Protein AF-A0A3C0NA47-F1 (afdb_monomer_lite)

Sequence (280 aa):
DQFEEVFTQAKQEAVPFQQALLSLVETPNCYVILTVRADFYPDLMESPLWQKIQSHRLEVLPLKGVGLREAIVRPAEAVDVFIESTLVERLLTDAGGEPGVLPLVQEAMKLLWEKIERRFLPFRAYEALVLNSTGYKNLDRWRSPRKGLQAAIANHADVAMSVLGEKQQQVARRIFLRLIHFGEGRADTRRQVSVEALRSSGEDSSLFNEILRHLVERRLLTLSGSERESSPNSVNRDEALHYLAEHSPLTLSGCKKESISQTSPSINVDIAHEALISGW

Radius of gyration: 22.37 Å; chains: 1; bounding box: 56×70×51 Å

Foldseek 3Di:
DCLVCLVPPPVPCNVVVLVVVVVQVPDPPGDDDDDDDPVCVVVCCVDPCNVVCVVPDDDDDDQADPRVLCVLAVVLVVVQAEEDPVQSVLLRVLQVPDPPCVLLSVVLSVQQVVVGDPSYRYNVSQVCLQVLPPPCPPDDPPDDPDDRSLSSVVSLVVVLLVVDDPVLNVLLVLLVVVQWDDDPPDQIDGHKDFPVRSDDPPDDPVSNVVSVVSCVVSLQKDKDWPPPDDDDDDDDPVVVVVVVVPPDDDDDDDDDDDDDPPPDTGIIMIGSTCSVVVRD

Secondary structure (DSSP, 8-state):
--TTHHHHT-TTTHHHHHHHHHHHHTSTT--------GGGHHHHHHSTTHHHHTTS----PPP-HHHHHHHHHHHHHTTTPEEPHHHHHHHHHHHTT-TTHHHHHHHHHHHHHTT-BTTEE-HHHHHHHHHGGGG-TTS-TTS----THHHHHHHHHHHHHHTS-HHHHHHHHHHHHHTEE--SSS--EE--EEHHHHPPTT--HHHHHHHHHHHHHTTSEEEEE---S---S---TTHHHHHHHH-------------------PEEEEES-THHHHH-

pLDDT: mean 75.42, std 20.6, range [22.17, 97.5]

Structure (mmCIF, N/CA/C/O backbone):
data_AF-A0A3C0NA47-F1
#
_entry.id   AF-A0A3C0NA47-F1
#
loop_
_atom_site.group_PDB
_atom_site.id
_atom_site.type_symbol
_atom_site.label_atom_id
_atom_site.label_alt_id
_atom_site.label_comp_id
_atom_site.label_asym_id
_atom_site.label_entity_id
_atom_site.label_seq_id
_atom_site.pdbx_PDB_ins_code
_atom_site.Cartn_x
_atom_site.Cartn_y
_atom_site.Cartn_z
_atom_site.occupancy
_atom_site.B_iso_or_equiv
_atom_site.auth_seq_id
_atom_site.auth_comp_id
_atom_site.auth_asym_id
_atom_site.auth_atom_id
_atom_site.pdbx_PDB_model_num
ATOM 1 N N . ASP A 1 1 ? -6.883 8.103 6.318 1.00 50.28 1 ASP A N 1
ATOM 2 C CA . ASP A 1 1 ? -6.397 6.844 6.915 1.00 50.28 1 ASP A CA 1
ATOM 3 C C . ASP A 1 1 ? -5.116 7.100 7.708 1.00 50.28 1 ASP A C 1
ATOM 5 O O . ASP A 1 1 ? -4.063 6.578 7.364 1.00 50.28 1 ASP A O 1
ATOM 9 N N . GLN A 1 2 ? -5.190 8.010 8.687 1.00 69.88 2 GLN A N 1
ATOM 10 C CA . GLN A 1 2 ? -4.036 8.468 9.473 1.00 69.88 2 GLN A CA 1
ATOM 11 C C . GLN A 1 2 ? -4.492 8.995 10.846 1.00 69.88 2 GLN A C 1
ATOM 13 O O . GLN A 1 2 ? -4.229 10.138 11.215 1.00 69.88 2 GLN A O 1
ATOM 18 N N . PHE A 1 3 ? -5.232 8.187 11.612 1.00 84.00 3 PHE A N 1
ATOM 19 C CA . PHE A 1 3 ? -5.588 8.575 12.986 1.00 84.00 3 PHE A CA 1
ATOM 20 C C . PHE A 1 3 ? -4.331 8.760 13.862 1.00 84.00 3 PHE A C 1
ATOM 22 O O . PHE A 1 3 ? -4.327 9.542 14.806 1.00 84.00 3 PHE A O 1
ATOM 29 N N . GLU A 1 4 ? -3.229 8.103 13.507 1.00 83.00 4 GLU A N 1
ATOM 30 C CA . GLU A 1 4 ? -1.927 8.172 14.167 1.00 83.00 4 GLU A CA 1
ATOM 31 C C . GLU A 1 4 ? -1.328 9.588 14.208 1.00 83.00 4 GLU A C 1
ATOM 33 O O . GLU A 1 4 ? -0.502 9.896 15.073 1.00 83.00 4 GLU A O 1
ATOM 38 N N . GLU A 1 5 ? -1.748 10.485 13.312 1.00 82.12 5 GLU A N 1
ATOM 39 C CA . GLU A 1 5 ? -1.300 11.882 13.326 1.00 82.12 5 GLU A CA 1
ATOM 40 C C . GLU A 1 5 ? -1.727 12.632 14.587 1.00 82.12 5 GLU A C 1
ATOM 42 O O . GLU A 1 5 ? -1.019 13.544 15.024 1.00 82.12 5 GLU A O 1
ATOM 47 N N . VAL A 1 6 ? -2.809 12.183 15.231 1.00 84.81 6 VAL A N 1
ATOM 48 C CA . VAL A 1 6 ? -3.255 12.668 16.543 1.00 84.81 6 VAL A CA 1
ATOM 49 C C . VAL A 1 6 ? -2.159 12.495 17.601 1.00 84.81 6 VAL A C 1
ATOM 51 O O . VAL A 1 6 ? -2.041 13.324 18.502 1.00 84.81 6 VAL A O 1
ATOM 54 N N . PHE A 1 7 ? -1.325 11.461 17.476 1.00 82.00 7 PHE A N 1
ATOM 55 C CA . PHE A 1 7 ? -0.252 11.160 18.427 1.00 82.00 7 PHE A CA 1
ATOM 56 C C . PHE A 1 7 ? 1.105 11.756 18.025 1.00 82.00 7 PHE A C 1
ATOM 58 O O . PHE A 1 7 ? 1.971 11.940 18.879 1.00 82.00 7 PHE A O 1
ATOM 65 N N . THR A 1 8 ? 1.305 12.090 16.746 1.00 77.50 8 THR A N 1
ATOM 66 C CA . THR A 1 8 ? 2.615 12.519 16.220 1.00 77.50 8 THR A CA 1
ATOM 67 C C . THR A 1 8 ? 2.672 14.009 15.884 1.00 77.50 8 THR A C 1
ATOM 69 O O . THR A 1 8 ? 3.466 14.747 16.473 1.00 77.50 8 THR A O 1
ATOM 72 N N . GLN A 1 9 ? 1.838 14.465 14.947 1.00 71.00 9 GLN A N 1
ATOM 73 C CA . GLN A 1 9 ? 1.942 15.783 14.311 1.00 71.00 9 GLN A CA 1
ATOM 74 C C . GLN A 1 9 ? 0.943 16.800 14.885 1.00 71.00 9 GLN A C 1
ATOM 76 O O . GLN A 1 9 ? 1.280 17.972 15.052 1.00 71.00 9 GLN A O 1
ATOM 81 N N . ALA A 1 10 ? -0.264 16.364 15.251 1.00 67.94 10 ALA A N 1
ATOM 82 C CA . ALA A 1 10 ? -1.388 17.243 15.569 1.00 67.94 10 ALA A CA 1
ATOM 83 C C . ALA A 1 10 ? -1.516 17.583 17.067 1.00 67.94 10 ALA A C 1
ATOM 85 O O . ALA A 1 10 ? -2.624 17.656 17.587 1.00 67.94 10 ALA A O 1
ATOM 86 N N . LYS A 1 11 ? -0.418 17.819 17.802 1.00 69.50 11 LYS A N 1
ATOM 87 C CA . LYS A 1 11 ? -0.463 17.949 19.282 1.00 69.50 11 LYS A CA 1
ATOM 88 C C . LYS A 1 11 ? -1.446 19.008 19.810 1.00 69.50 11 LYS A C 1
ATOM 90 O O . LYS A 1 11 ? -2.014 18.820 20.880 1.00 69.50 11 LYS A O 1
ATOM 95 N N . GLN A 1 12 ? -1.645 20.110 19.083 1.00 74.94 12 GLN A N 1
ATOM 96 C CA . GLN A 1 12 ? -2.569 21.184 19.486 1.00 74.94 12 GLN A CA 1
ATOM 97 C C . GLN A 1 12 ? -4.034 20.878 19.136 1.00 74.94 12 GLN A C 1
ATOM 99 O O . GLN A 1 12 ? -4.934 21.258 19.881 1.00 74.94 12 GLN A O 1
ATOM 104 N N . GLU A 1 13 ? -4.276 20.167 18.036 1.00 82.38 13 GLU A N 1
ATOM 105 C CA . GLU A 1 13 ? -5.622 19.836 17.543 1.00 82.38 13 GLU A CA 1
ATOM 106 C C . GLU A 1 13 ? -6.117 18.468 18.037 1.00 82.38 13 GLU A C 1
ATOM 108 O O . GLU A 1 13 ? -7.314 18.188 18.008 1.00 82.38 13 GLU A O 1
ATOM 113 N N . ALA A 1 14 ? -5.213 17.638 18.564 1.00 85.00 14 ALA A N 1
ATOM 114 C CA . ALA A 1 14 ? -5.480 16.282 19.021 1.00 85.00 14 ALA A CA 1
ATOM 115 C C . ALA A 1 14 ? -6.584 16.224 20.080 1.00 85.00 14 ALA A C 1
ATOM 117 O O . ALA A 1 14 ? -7.485 15.394 19.981 1.00 85.00 14 ALA A O 1
ATOM 118 N N . VAL A 1 15 ? -6.533 17.101 21.087 1.00 85.44 15 VAL A N 1
ATOM 119 C CA . VAL A 1 15 ? -7.522 17.109 22.177 1.00 85.44 15 VAL A CA 1
ATOM 120 C C . VAL A 1 15 ? -8.909 17.536 21.673 1.00 85.44 15 VAL A C 1
ATOM 122 O O . VAL A 1 15 ? -9.849 16.764 21.878 1.00 85.44 15 VAL A O 1
ATOM 125 N N . PRO A 1 16 ? -9.073 18.682 20.975 1.00 89.50 16 PRO A N 1
ATOM 126 C CA . PRO A 1 16 ? -10.354 19.048 20.367 1.00 89.50 16 PRO A CA 1
ATOM 127 C C . PRO A 1 16 ? -10.920 17.970 19.436 1.00 89.50 16 PRO A C 1
ATOM 129 O O . PRO A 1 16 ? -12.109 17.660 19.497 1.00 89.50 16 PRO A O 1
ATOM 132 N N . PHE A 1 17 ? -10.072 17.357 18.605 1.00 90.38 17 PHE A N 1
ATOM 133 C CA . PHE A 1 17 ? -10.490 16.310 17.677 1.00 90.38 17 PHE A CA 1
ATOM 134 C C . PHE A 1 17 ? -11.018 15.069 18.409 1.00 90.38 17 PHE A C 1
ATOM 136 O O . PHE A 1 17 ? -12.104 14.575 18.108 1.00 90.38 17 PHE A O 1
ATOM 143 N N . GLN A 1 18 ? -10.304 14.598 19.434 1.00 90.19 18 GLN A N 1
ATOM 144 C CA . GLN A 1 18 ? -10.745 13.459 20.240 1.00 90.19 18 GLN A CA 1
ATOM 145 C C . GLN A 1 18 ? -12.038 13.756 21.017 1.00 90.19 18 GLN A C 1
ATOM 147 O O . GLN A 1 18 ? -12.896 12.883 21.137 1.00 90.19 18 GLN A O 1
ATOM 152 N N . GLN A 1 19 ? -12.230 14.987 21.499 1.00 90.25 19 GLN A N 1
ATOM 153 C CA . GLN A 1 19 ? -13.487 15.409 22.132 1.00 90.25 19 GLN A CA 1
ATOM 154 C C . GLN A 1 19 ? -14.664 15.411 21.146 1.00 90.25 19 GLN A C 1
ATOM 156 O O . GLN A 1 19 ? -15.770 14.989 21.499 1.00 90.25 19 GLN A O 1
ATOM 161 N N . ALA A 1 20 ? -14.432 15.836 19.903 1.00 92.62 20 ALA A N 1
ATOM 162 C CA . ALA A 1 20 ? -15.439 15.763 18.850 1.00 92.62 20 ALA A CA 1
ATOM 163 C C . ALA A 1 20 ? -15.828 14.306 18.550 1.00 92.62 20 ALA A C 1
ATOM 165 O O . ALA A 1 20 ? -17.016 13.995 18.483 1.00 92.62 20 ALA A O 1
ATOM 166 N N . LEU A 1 21 ? -14.851 13.392 18.467 1.00 92.94 21 LEU A N 1
ATOM 167 C CA . LEU A 1 21 ? -15.113 11.959 18.289 1.00 92.94 21 LEU A CA 1
ATOM 168 C C . LEU A 1 21 ? -15.938 11.371 19.441 1.00 92.94 21 LEU A C 1
ATOM 170 O O . LEU A 1 21 ? -16.895 10.644 19.190 1.00 92.94 21 LEU A O 1
ATOM 174 N N . LEU A 1 22 ? -15.626 11.719 20.694 1.00 91.50 22 LEU A N 1
ATOM 175 C CA . LEU A 1 22 ? -16.426 11.292 21.849 1.00 91.50 22 LEU A CA 1
ATOM 176 C C . LEU A 1 22 ? -17.876 11.779 21.757 1.00 91.50 22 LEU A C 1
ATOM 178 O O . LEU A 1 22 ? -18.792 11.009 22.031 1.00 91.50 22 LEU A O 1
ATOM 182 N N . SER A 1 23 ? -18.081 13.022 21.321 1.00 92.94 23 SER A N 1
ATOM 183 C CA . SER A 1 23 ? -19.421 13.598 21.149 1.00 92.94 23 SER A CA 1
ATOM 184 C C . SER A 1 23 ? -20.213 12.881 20.046 1.00 92.94 23 SER A C 1
ATOM 186 O O . SER A 1 23 ? -21.410 12.630 20.188 1.00 92.94 23 SER A O 1
ATOM 188 N N . LEU A 1 24 ? -19.544 12.495 18.954 1.00 93.38 24 LEU A N 1
ATOM 189 C CA . LEU A 1 24 ? -20.156 11.722 17.870 1.00 93.38 24 LEU A CA 1
ATOM 190 C C . LEU A 1 24 ? -20.580 10.324 18.330 1.00 93.38 24 LEU A C 1
ATOM 192 O O . LEU A 1 24 ? -21.682 9.892 18.006 1.00 93.38 24 LEU A O 1
ATOM 196 N N . VAL A 1 25 ? -19.757 9.649 19.137 1.00 90.44 25 VAL A N 1
ATOM 197 C CA . VAL A 1 25 ? -20.078 8.321 19.696 1.00 90.44 25 VAL A CA 1
ATOM 198 C C . VAL A 1 25 ? -21.342 8.347 20.571 1.00 90.44 25 VAL A C 1
ATOM 200 O O . VAL A 1 25 ? -22.008 7.326 20.720 1.00 90.44 25 VAL A O 1
ATOM 203 N N . GLU A 1 26 ? -21.699 9.498 21.144 1.00 90.31 26 GLU A N 1
ATOM 204 C CA . GLU A 1 26 ? -22.913 9.664 21.958 1.00 90.31 26 GLU A CA 1
ATOM 205 C C . GLU A 1 26 ? -24.156 10.033 21.135 1.00 90.31 26 GLU A C 1
ATOM 207 O O . GLU A 1 26 ? -25.274 10.017 21.653 1.00 90.31 26 GLU A O 1
ATOM 212 N N . THR A 1 27 ? -23.990 10.329 19.846 1.00 95.06 27 THR A N 1
ATOM 213 C CA . THR A 1 27 ? -25.097 10.697 18.964 1.00 95.06 27 THR A CA 1
ATOM 214 C C . THR A 1 27 ? -25.886 9.448 18.541 1.00 95.06 27 THR A C 1
ATOM 216 O O . THR A 1 27 ? -25.303 8.509 17.992 1.00 95.06 27 THR A O 1
ATOM 219 N N . PRO A 1 28 ? -27.221 9.405 18.736 1.00 94.25 28 PRO A N 1
ATOM 220 C CA . PRO A 1 28 ? -28.038 8.271 18.308 1.00 94.25 28 PRO A CA 1
ATOM 221 C C . PRO A 1 28 ? -27.890 7.986 16.809 1.00 94.25 28 PRO A C 1
ATOM 223 O O . PRO A 1 28 ? -27.932 8.904 15.993 1.00 94.25 28 PRO A O 1
ATOM 226 N N . ASN A 1 29 ? -27.768 6.706 16.445 1.00 93.38 29 ASN A N 1
ATOM 227 C CA . ASN A 1 29 ? -27.559 6.239 15.066 1.00 93.38 29 ASN A CA 1
ATOM 228 C C . ASN A 1 29 ? -26.269 6.754 14.393 1.00 93.38 29 ASN A C 1
ATOM 230 O O . ASN A 1 29 ? -26.153 6.687 13.170 1.00 93.38 29 ASN A O 1
ATOM 234 N N . CYS A 1 30 ? -25.296 7.246 15.165 1.00 94.00 30 CYS A N 1
ATOM 235 C CA . CYS A 1 30 ? -23.958 7.559 14.677 1.00 94.00 30 CYS A CA 1
ATOM 236 C C . CYS A 1 30 ? -22.990 6.428 15.047 1.00 94.00 30 CYS A C 1
ATOM 238 O O . CYS A 1 30 ? -22.951 5.984 16.193 1.00 94.00 30 CYS A O 1
ATOM 240 N N . TYR A 1 31 ? -22.200 5.968 14.076 1.00 90.69 31 TYR A N 1
ATOM 241 C CA . TYR A 1 31 ? -21.181 4.942 14.280 1.00 90.69 31 TYR A CA 1
ATOM 242 C C . TYR A 1 31 ? -19.823 5.501 13.881 1.00 90.69 31 TYR A C 1
ATOM 244 O O . TYR A 1 31 ? -19.645 5.978 12.761 1.00 90.69 31 TYR A O 1
ATOM 252 N N . VAL A 1 32 ? -18.865 5.420 14.799 1.00 90.56 32 VAL A N 1
ATOM 253 C CA . VAL A 1 32 ? -17.491 5.869 14.579 1.00 90.56 32 VAL A CA 1
ATOM 254 C C . VAL A 1 32 ? -16.601 4.639 14.483 1.00 90.56 32 VAL A C 1
ATOM 256 O O . VAL A 1 32 ? -16.543 3.836 15.413 1.00 90.56 32 VAL A O 1
ATOM 259 N N . ILE A 1 33 ? -15.910 4.495 13.354 1.00 91.44 33 ILE A N 1
ATOM 260 C CA . ILE A 1 33 ? -14.911 3.449 13.134 1.00 91.44 33 ILE A CA 1
ATOM 261 C C . ILE A 1 33 ? -13.556 4.136 13.035 1.00 91.44 33 ILE A C 1
ATOM 263 O O . ILE A 1 33 ? -13.377 5.044 12.226 1.00 91.44 33 ILE A O 1
ATOM 267 N N . LEU A 1 34 ? -12.611 3.697 13.862 1.00 89.44 34 LEU A N 1
ATOM 268 C CA . LEU A 1 34 ? -11.237 4.182 13.853 1.00 89.44 34 LEU A CA 1
ATOM 269 C C . LEU A 1 34 ? -10.306 3.035 13.474 1.00 89.44 34 LEU A C 1
ATOM 271 O O . LEU A 1 34 ? -10.413 1.934 14.015 1.00 89.44 34 LEU A O 1
ATOM 275 N N . THR A 1 35 ? -9.387 3.312 12.560 1.00 89.75 35 THR A N 1
ATOM 276 C CA . THR A 1 35 ? -8.270 2.437 12.215 1.00 89.75 35 THR A CA 1
ATOM 277 C C . THR A 1 35 ? -7.018 2.997 12.873 1.00 89.75 35 THR A C 1
ATOM 279 O O . THR A 1 35 ? -6.726 4.184 12.752 1.00 89.75 35 THR A O 1
ATOM 282 N N . VAL A 1 36 ? -6.314 2.154 13.629 1.00 87.94 36 VAL A N 1
ATOM 283 C CA . VAL A 1 36 ? -5.079 2.535 14.323 1.00 87.94 36 VAL A CA 1
ATOM 284 C C . VAL A 1 36 ? -4.087 1.395 14.184 1.00 87.94 36 VAL A C 1
ATOM 286 O O . VAL A 1 36 ? -4.418 0.240 14.470 1.00 87.94 36 VAL A O 1
ATOM 289 N N . ARG A 1 37 ? -2.868 1.698 13.746 1.00 85.44 37 ARG A N 1
ATOM 290 C CA . ARG A 1 37 ? -1.787 0.714 13.709 1.00 85.44 37 ARG A CA 1
ATOM 291 C C . ARG A 1 37 ? -1.412 0.252 15.121 1.00 85.44 37 ARG A C 1
ATOM 293 O O . ARG A 1 37 ? -1.442 1.009 16.090 1.00 85.44 37 ARG A O 1
ATOM 300 N N . ALA A 1 38 ? -1.011 -1.012 15.231 1.00 85.06 38 ALA A N 1
ATOM 301 C CA . ALA A 1 38 ? -0.708 -1.645 16.515 1.00 85.06 38 ALA A CA 1
ATOM 302 C C . ALA A 1 38 ? 0.471 -0.996 17.273 1.00 85.06 38 ALA A C 1
ATOM 304 O O . ALA A 1 38 ? 0.535 -1.089 18.495 1.00 85.06 38 ALA A O 1
ATOM 305 N N . ASP A 1 39 ? 1.389 -0.318 16.581 1.00 84.62 39 ASP A N 1
ATOM 306 C CA . ASP A 1 39 ? 2.509 0.423 17.177 1.00 84.62 39 ASP A CA 1
ATOM 307 C C . ASP A 1 39 ? 2.079 1.709 17.906 1.00 84.62 39 ASP A C 1
ATOM 309 O O . ASP A 1 39 ? 2.808 2.179 18.778 1.00 84.62 39 ASP A O 1
ATOM 313 N N . PHE A 1 40 ? 0.881 2.228 17.623 1.00 87.62 40 PHE A N 1
ATOM 314 C CA . PHE A 1 40 ? 0.258 3.349 18.342 1.00 87.62 40 PHE A CA 1
ATOM 315 C C . PHE A 1 40 ? -0.695 2.896 19.450 1.00 87.62 40 PHE A C 1
ATOM 317 O O . PHE A 1 40 ? -1.355 3.715 20.085 1.00 87.62 40 PHE A O 1
ATOM 324 N N . TYR A 1 41 ? -0.768 1.591 19.717 1.00 88.38 41 TYR A N 1
ATOM 325 C CA . TYR A 1 41 ? -1.623 1.057 20.771 1.00 88.38 41 TYR A CA 1
ATOM 326 C C . TYR A 1 41 ? -1.305 1.624 22.170 1.00 88.38 41 TYR A C 1
ATOM 328 O O . TYR A 1 41 ? -2.256 1.962 22.875 1.00 88.38 41 TYR A O 1
ATOM 336 N N . PRO A 1 42 ? -0.029 1.811 22.582 1.00 89.00 42 PRO A N 1
ATOM 337 C CA . PRO A 1 42 ? 0.277 2.465 23.857 1.00 89.00 42 PRO A CA 1
ATOM 338 C C . PRO A 1 42 ? -0.277 3.894 23.934 1.00 89.00 42 PRO A C 1
ATOM 340 O O . PRO A 1 42 ? -0.937 4.243 24.907 1.00 89.00 42 PRO A O 1
ATOM 343 N N . ASP A 1 43 ? -0.091 4.681 22.870 1.00 89.12 43 ASP A N 1
ATOM 344 C CA . ASP A 1 43 ? -0.583 6.061 22.789 1.00 89.12 43 ASP A CA 1
ATOM 345 C C . ASP A 1 43 ? -2.129 6.101 22.824 1.00 89.12 43 ASP A C 1
ATOM 347 O O . ASP A 1 43 ? -2.741 6.950 23.476 1.00 89.12 43 ASP A O 1
ATOM 351 N N . LEU A 1 44 ? -2.783 5.123 22.183 1.00 89.81 44 LEU A N 1
ATOM 352 C CA . LEU A 1 44 ? -4.238 4.967 22.205 1.00 89.81 44 LEU A CA 1
ATOM 353 C C . LEU A 1 44 ? -4.769 4.631 23.605 1.00 89.81 44 LEU A C 1
ATOM 355 O O . LEU A 1 44 ? -5.828 5.136 23.978 1.00 89.81 44 LEU A O 1
ATOM 359 N N . MET A 1 45 ? -4.058 3.809 24.380 1.00 90.19 45 MET A N 1
ATOM 360 C CA . MET A 1 45 ? -4.447 3.458 25.753 1.00 90.19 45 MET A CA 1
ATOM 361 C C . MET A 1 45 ? -4.414 4.657 26.705 1.00 90.19 45 MET A C 1
ATOM 363 O O . MET A 1 45 ? -5.193 4.705 27.656 1.00 90.19 45 MET A O 1
ATOM 367 N N . GLU A 1 46 ? -3.539 5.627 26.447 1.00 89.25 46 GLU A N 1
ATOM 368 C CA . GLU A 1 46 ? -3.459 6.876 27.212 1.00 89.25 46 GLU A CA 1
ATOM 369 C C . GLU A 1 46 ? -4.495 7.919 26.755 1.00 89.25 46 GLU A C 1
ATOM 371 O O . GLU A 1 46 ? -4.728 8.921 27.435 1.00 89.25 46 GLU A O 1
ATOM 376 N N . SER A 1 47 ? -5.157 7.684 25.619 1.00 88.88 47 SER A N 1
ATOM 377 C CA . SER A 1 47 ? -6.120 8.621 25.050 1.00 88.88 47 SER A CA 1
ATOM 378 C C . SER A 1 47 ? -7.469 8.627 25.797 1.00 88.88 47 SER A C 1
ATOM 380 O O . SER A 1 47 ? -7.961 7.576 26.224 1.00 88.88 47 SER A O 1
ATOM 382 N N . PRO A 1 48 ? -8.162 9.781 25.868 1.00 88.00 48 PRO A N 1
ATOM 383 C CA . PRO A 1 48 ? -9.553 9.870 26.325 1.00 88.00 48 PRO A CA 1
ATOM 384 C C . PRO A 1 48 ? -10.534 8.917 25.622 1.00 88.00 48 PRO A C 1
ATOM 386 O O . PRO A 1 48 ? -11.573 8.575 26.188 1.00 88.00 48 PRO A O 1
ATOM 389 N N . LEU A 1 49 ? -10.221 8.472 24.400 1.00 88.94 49 LEU A N 1
ATOM 390 C CA . LEU A 1 49 ? -11.062 7.553 23.631 1.00 88.94 49 LEU A CA 1
ATOM 391 C C . LEU A 1 49 ? -11.005 6.110 24.145 1.00 88.94 49 LEU A C 1
ATOM 393 O O . LEU A 1 49 ? -11.934 5.337 23.890 1.00 88.94 49 LEU A O 1
ATOM 397 N N . TRP A 1 50 ? -9.951 5.742 24.884 1.00 91.06 50 TRP A N 1
ATOM 398 C CA . TRP A 1 50 ? -9.683 4.361 25.288 1.00 91.06 50 TRP A CA 1
ATOM 399 C C . TRP A 1 50 ? -10.881 3.693 25.968 1.00 91.06 50 TRP A C 1
ATOM 401 O O . TRP A 1 50 ? -11.256 2.573 25.623 1.00 91.06 50 TRP A O 1
ATOM 411 N N . GLN A 1 51 ? -11.547 4.409 26.878 1.00 88.44 51 GLN A N 1
ATOM 412 C CA . GLN A 1 51 ? -12.666 3.862 27.648 1.00 88.44 51 GLN A CA 1
ATOM 413 C C . GLN A 1 51 ? -13.847 3.418 26.774 1.00 88.44 51 GLN A C 1
ATOM 415 O O . GLN A 1 51 ? -14.525 2.450 27.122 1.00 88.44 51 GLN A O 1
ATOM 420 N N . LYS A 1 52 ? -14.085 4.096 25.643 1.00 88.06 52 LYS A N 1
ATOM 421 C CA . LYS A 1 52 ? -15.149 3.748 24.688 1.00 88.06 52 LYS A CA 1
ATOM 422 C C . LYS A 1 52 ? -14.697 2.658 23.708 1.00 88.06 52 LYS A C 1
ATOM 424 O O . LYS A 1 52 ? -15.498 1.795 23.355 1.00 88.06 52 LYS A O 1
ATOM 429 N N . ILE A 1 53 ? -13.426 2.681 23.293 1.00 88.12 53 ILE A N 1
ATOM 430 C CA . ILE A 1 53 ? -12.869 1.762 22.285 1.00 88.12 53 ILE A CA 1
ATOM 431 C C . ILE A 1 53 ? -12.580 0.372 22.864 1.00 88.12 53 ILE A C 1
ATOM 433 O O . ILE A 1 53 ? -12.785 -0.624 22.174 1.00 88.12 53 ILE A O 1
ATOM 437 N N . GLN A 1 54 ? -12.135 0.272 24.122 1.00 88.44 54 GLN A N 1
ATOM 438 C CA . GLN A 1 54 ? -11.650 -0.988 24.709 1.00 88.44 54 GLN A CA 1
ATOM 439 C C . GLN A 1 54 ? -12.653 -2.152 24.624 1.00 88.44 54 GLN A C 1
ATOM 441 O O . GLN A 1 54 ? -12.233 -3.309 24.556 1.00 88.44 54 GLN A O 1
ATOM 446 N N . SER A 1 55 ? -13.957 -1.848 24.619 1.00 84.25 55 SER A N 1
ATOM 447 C CA . SER A 1 55 ? -15.066 -2.807 24.547 1.00 84.25 55 SER A CA 1
ATOM 448 C C . SER A 1 55 ? -15.534 -3.127 23.123 1.00 84.25 55 SER A C 1
ATOM 450 O O . SER A 1 55 ? -16.285 -4.081 22.945 1.00 84.25 55 SER A O 1
ATOM 452 N N . HIS A 1 56 ? -15.079 -2.379 22.114 1.00 86.69 56 HIS A N 1
ATOM 453 C CA . HIS A 1 56 ? -15.506 -2.495 20.713 1.00 86.69 56 HIS A CA 1
ATOM 454 C C . HIS A 1 56 ? -14.305 -2.534 19.761 1.00 86.69 56 HIS A C 1
ATOM 456 O O . HIS A 1 56 ? -14.293 -1.877 18.720 1.00 86.69 56 HIS A O 1
ATOM 462 N N . ARG A 1 57 ? -13.268 -3.287 20.134 1.00 88.12 57 ARG A N 1
ATOM 463 C CA . ARG A 1 57 ? -12.058 -3.438 19.323 1.00 88.12 57 ARG A CA 1
ATOM 464 C C . ARG A 1 57 ? -12.118 -4.681 18.442 1.00 88.12 57 ARG A C 1
ATOM 466 O O . ARG A 1 57 ? -12.679 -5.703 18.833 1.00 88.12 57 ARG A O 1
ATOM 473 N N . LEU A 1 58 ? -11.497 -4.574 17.274 1.00 90.88 58 LEU A N 1
ATOM 474 C CA . LEU A 1 58 ? -11.297 -5.675 16.346 1.00 90.88 58 LEU A CA 1
ATOM 475 C C . LEU A 1 58 ? -9.850 -5.647 15.860 1.00 90.88 58 LEU A C 1
ATOM 477 O O . LEU A 1 58 ? -9.429 -4.700 15.196 1.00 90.88 58 LEU A O 1
ATOM 481 N N . GLU A 1 59 ? -9.088 -6.687 16.179 1.00 88.94 59 GLU A N 1
ATOM 482 C CA . GLU A 1 59 ? -7.720 -6.834 15.705 1.00 88.94 59 GLU A CA 1
ATOM 483 C C . GLU A 1 59 ? -7.702 -7.358 14.261 1.00 88.94 59 GLU A C 1
ATOM 485 O O . GLU A 1 59 ? -8.082 -8.497 13.976 1.00 88.94 59 GLU A O 1
ATOM 490 N N . VAL A 1 60 ? -7.219 -6.530 13.332 1.00 88.00 60 VAL A N 1
ATOM 491 C CA . VAL A 1 60 ? -6.983 -6.938 11.942 1.00 88.00 60 VAL A CA 1
ATOM 492 C C . VAL A 1 60 ? -5.592 -7.552 11.840 1.00 88.00 60 VAL A C 1
ATOM 494 O O . VAL A 1 60 ? -4.576 -6.858 11.878 1.00 88.00 60 VAL A O 1
ATOM 497 N N . LEU A 1 61 ? -5.540 -8.877 11.730 1.00 84.19 61 LEU A N 1
ATOM 498 C CA . LEU A 1 61 ? -4.281 -9.602 11.585 1.00 84.19 61 LEU A CA 1
ATOM 499 C C . LEU A 1 61 ? -3.744 -9.509 10.147 1.00 84.19 61 LEU A C 1
ATOM 501 O O . LEU A 1 61 ? -4.529 -9.425 9.200 1.00 84.19 61 LEU A O 1
ATOM 505 N N . PRO A 1 62 ? -2.413 -9.588 9.953 1.00 79.00 62 PRO A N 1
ATOM 506 C CA . PRO A 1 62 ? -1.828 -9.625 8.621 1.00 79.00 62 PRO A CA 1
ATOM 507 C C . PRO A 1 62 ? -2.411 -10.762 7.777 1.00 79.00 62 PRO A C 1
ATOM 509 O O . PRO A 1 62 ? -2.489 -11.910 8.224 1.00 79.00 62 PRO A O 1
ATOM 512 N N . LEU A 1 63 ? -2.768 -10.445 6.535 1.00 84.75 63 LEU A N 1
ATOM 513 C CA . LEU A 1 63 ? -3.293 -11.403 5.571 1.00 84.75 63 LEU A CA 1
ATOM 514 C C . LEU A 1 63 ? -2.213 -12.428 5.181 1.00 84.75 63 LEU A C 1
ATOM 516 O O . LEU A 1 63 ? -1.128 -12.054 4.736 1.00 84.75 63 LEU A O 1
ATOM 520 N N . LYS A 1 64 ? -2.495 -13.725 5.352 1.00 82.75 64 LYS A N 1
ATOM 521 C CA . LYS A 1 64 ? -1.543 -14.826 5.109 1.00 82.75 64 LYS A CA 1
ATOM 522 C C . LYS A 1 64 ? -2.213 -16.021 4.433 1.00 82.75 64 LYS A C 1
ATOM 524 O O . LYS A 1 64 ? -3.436 -16.165 4.472 1.00 82.75 64 LYS A O 1
ATOM 529 N N . GLY A 1 65 ? -1.397 -16.900 3.847 1.00 85.75 65 GLY A N 1
ATOM 530 C CA . GLY A 1 65 ? -1.832 -18.188 3.300 1.00 85.75 65 GLY A CA 1
ATOM 531 C C . GLY A 1 65 ? -2.974 -18.046 2.292 1.00 85.75 65 GLY A C 1
ATOM 532 O O . GLY A 1 65 ? -2.865 -17.290 1.328 1.00 85.75 65 GLY A O 1
ATOM 533 N N . VAL A 1 66 ? -4.080 -18.753 2.542 1.00 89.62 66 VAL A N 1
ATOM 534 C CA . VAL A 1 66 ? -5.263 -18.759 1.664 1.00 89.62 66 VAL A CA 1
ATOM 535 C C . VAL A 1 66 ? -5.844 -17.358 1.481 1.00 89.62 66 VAL A C 1
ATOM 537 O O . VAL A 1 66 ? -6.135 -16.979 0.353 1.00 89.62 66 VAL A O 1
ATOM 540 N N . GLY A 1 67 ? -5.934 -16.553 2.545 1.00 90.19 67 GLY A N 1
ATOM 541 C CA . GLY A 1 67 ? -6.481 -15.199 2.439 1.00 90.19 67 GLY A CA 1
ATOM 542 C C . GLY A 1 67 ? -5.656 -14.310 1.506 1.00 90.19 67 GLY A C 1
ATOM 543 O O . GLY A 1 67 ? -6.213 -13.571 0.699 1.00 90.19 67 GLY A O 1
ATOM 544 N N . LEU A 1 68 ? -4.323 -14.429 1.553 1.00 89.88 68 LEU A N 1
ATOM 545 C CA . LEU A 1 68 ? -3.441 -13.683 0.650 1.00 89.88 68 LEU A CA 1
ATOM 546 C C . LEU A 1 68 ? -3.580 -14.173 -0.793 1.00 89.88 68 LEU A C 1
ATOM 548 O O . LEU A 1 68 ? -3.639 -13.366 -1.717 1.00 89.88 68 LEU A O 1
ATOM 552 N N . ARG A 1 69 ? -3.688 -15.491 -0.986 1.00 93.31 69 ARG A N 1
ATOM 553 C CA . ARG A 1 69 ? -3.928 -16.089 -2.303 1.00 93.31 69 ARG A CA 1
ATOM 554 C C . ARG A 1 69 ? -5.207 -15.546 -2.927 1.00 93.31 69 ARG A C 1
ATOM 556 O O . ARG A 1 69 ? -5.202 -15.138 -4.082 1.00 93.31 69 ARG A O 1
ATOM 563 N N . GLU A 1 70 ? -6.289 -15.517 -2.161 1.00 93.50 70 GLU A N 1
ATOM 564 C CA . GLU A 1 70 ? -7.580 -15.012 -2.619 1.00 93.50 70 GLU A CA 1
ATOM 565 C C . GLU A 1 70 ? -7.537 -13.517 -2.929 1.00 93.50 70 GLU A C 1
ATOM 567 O O . GLU A 1 70 ? -8.087 -13.100 -3.944 1.00 93.50 70 GLU A O 1
ATOM 572 N N . ALA A 1 71 ? -6.841 -12.720 -2.116 1.00 92.25 71 ALA A N 1
ATOM 573 C CA . ALA A 1 71 ? -6.659 -11.297 -2.390 1.00 92.25 71 ALA A CA 1
ATOM 574 C C . ALA A 1 71 ? -5.839 -11.023 -3.661 1.00 92.25 71 ALA A C 1
ATOM 576 O O . ALA A 1 71 ? -6.033 -9.988 -4.290 1.00 92.25 71 ALA A O 1
ATOM 577 N N . ILE A 1 72 ? -4.952 -11.939 -4.060 1.00 92.56 72 ILE A N 1
ATOM 578 C CA . ILE A 1 72 ? -4.214 -11.852 -5.328 1.00 92.56 72 ILE A CA 1
ATOM 579 C C . ILE A 1 72 ? -5.097 -12.292 -6.503 1.00 92.56 72 ILE A C 1
ATOM 581 O O . ILE A 1 72 ? -5.132 -11.627 -7.535 1.00 92.56 72 ILE A O 1
ATOM 585 N N . VAL A 1 73 ? -5.797 -13.420 -6.359 1.00 95.44 73 VAL A N 1
ATOM 586 C CA . VAL A 1 73 ? -6.462 -14.108 -7.476 1.00 95.44 73 VAL A CA 1
ATOM 587 C C . VAL A 1 73 ? -7.860 -13.556 -7.765 1.00 95.44 73 VAL A C 1
ATOM 589 O O . VAL A 1 73 ? -8.160 -13.248 -8.918 1.00 95.44 73 VAL A O 1
ATOM 592 N N . ARG A 1 74 ? -8.709 -13.376 -6.743 1.00 95.88 74 ARG A N 1
ATOM 593 C CA . ARG A 1 74 ? -10.124 -13.014 -6.949 1.00 95.88 74 ARG A CA 1
ATOM 594 C C . ARG A 1 74 ? -10.327 -11.680 -7.682 1.00 95.88 74 ARG A C 1
ATOM 596 O O . ARG A 1 74 ? -11.234 -11.619 -8.510 1.00 95.88 74 ARG A O 1
ATOM 603 N N . PRO A 1 75 ? -9.537 -10.611 -7.440 1.00 94.44 75 PRO A N 1
ATOM 604 C CA . PRO A 1 75 ? -9.700 -9.369 -8.196 1.00 94.44 75 PRO A CA 1
ATOM 605 C C . PRO A 1 75 ? -9.445 -9.540 -9.696 1.00 94.44 75 PRO A C 1
ATOM 607 O O . PRO A 1 75 ? -10.106 -8.887 -10.496 1.00 94.44 75 PRO A O 1
ATOM 610 N N . ALA A 1 76 ? -8.514 -10.421 -10.079 1.00 94.69 76 ALA A N 1
ATOM 611 C CA . ALA A 1 76 ? -8.231 -10.718 -11.478 1.00 94.69 76 ALA A CA 1
ATOM 612 C C . ALA A 1 76 ? -9.359 -11.555 -12.106 1.00 94.69 76 ALA A C 1
ATOM 614 O O . ALA A 1 76 ? -9.842 -11.214 -13.184 1.00 94.69 76 ALA A O 1
ATOM 615 N N . GLU A 1 77 ? -9.848 -12.577 -11.395 1.00 95.00 77 GLU A N 1
ATOM 616 C CA . GLU A 1 77 ? -10.988 -13.398 -11.832 1.00 95.00 77 GLU A CA 1
ATOM 617 C C . GLU A 1 77 ? -12.255 -12.562 -12.056 1.00 95.00 77 GLU A C 1
ATOM 619 O O . GLU A 1 77 ? -12.970 -12.780 -13.030 1.00 95.00 77 GLU A O 1
ATOM 624 N N . ALA A 1 78 ? -12.502 -11.560 -11.206 1.00 96.75 78 ALA A N 1
ATOM 625 C CA . ALA A 1 78 ? -13.652 -10.662 -11.327 1.00 96.75 78 ALA A CA 1
ATOM 626 C C . ALA A 1 78 ? -13.668 -9.835 -12.629 1.00 96.75 78 ALA A C 1
ATOM 628 O O . ALA A 1 78 ? -14.708 -9.287 -12.990 1.00 96.75 78 ALA A O 1
ATOM 629 N N . VAL A 1 79 ? -12.533 -9.738 -13.329 1.00 96.56 79 VAL A N 1
ATOM 630 C CA . VAL A 1 79 ? -12.388 -9.030 -14.611 1.00 96.56 79 VAL A CA 1
ATOM 631 C C . VAL A 1 79 ? -11.869 -9.942 -15.731 1.00 96.56 79 VAL A C 1
ATOM 633 O O . VAL A 1 79 ? -11.279 -9.466 -16.703 1.00 96.56 79 VAL A O 1
ATOM 636 N N . ASP A 1 80 ? -12.093 -11.254 -15.605 1.00 96.69 80 ASP A N 1
ATOM 637 C CA . ASP A 1 80 ? -11.684 -12.298 -16.557 1.00 96.69 80 ASP A CA 1
ATOM 638 C C . ASP A 1 80 ? -10.170 -12.356 -16.845 1.00 96.69 80 ASP A C 1
ATOM 640 O O . ASP A 1 80 ? -9.761 -12.746 -17.943 1.00 96.69 80 ASP A O 1
ATOM 644 N N . VAL A 1 81 ? -9.322 -11.957 -15.894 1.00 97.44 81 VAL A N 1
ATOM 645 C CA . VAL A 1 81 ? -7.860 -12.068 -15.995 1.00 97.44 81 VAL A CA 1
ATOM 646 C C . VAL A 1 81 ? -7.374 -13.279 -15.205 1.00 97.44 81 VAL A C 1
ATOM 648 O O . VAL A 1 81 ? -7.654 -13.431 -14.020 1.00 97.44 81 VAL A O 1
ATOM 651 N N . PHE A 1 82 ? -6.581 -14.126 -15.856 1.00 96.25 82 PHE A N 1
ATOM 652 C CA . PHE A 1 82 ? -5.995 -15.320 -15.255 1.00 96.25 82 PHE A CA 1
ATOM 653 C C . PHE A 1 82 ? -4.548 -15.065 -14.845 1.00 96.25 82 PHE A C 1
ATOM 655 O O . PHE A 1 82 ? -3.741 -14.586 -15.640 1.00 96.25 82 PHE A O 1
ATOM 662 N N . ILE A 1 83 ? -4.200 -15.432 -13.616 1.00 97.50 83 ILE A N 1
ATOM 663 C CA . ILE A 1 83 ? -2.828 -15.358 -13.110 1.00 97.50 83 ILE A CA 1
ATOM 664 C C . ILE A 1 83 ? -2.227 -16.760 -13.160 1.00 97.50 83 ILE A C 1
ATOM 666 O O . ILE A 1 83 ? -2.837 -17.719 -12.683 1.00 97.50 83 ILE A O 1
ATOM 670 N N . GLU A 1 84 ? -1.031 -16.890 -13.731 1.00 97.19 84 GLU A N 1
ATOM 671 C CA . GLU A 1 84 ? -0.324 -18.168 -13.755 1.00 97.19 84 GLU A CA 1
ATOM 672 C C . GLU A 1 84 ? -0.120 -18.715 -12.333 1.00 97.19 84 GLU A C 1
ATOM 674 O O . GLU A 1 84 ? 0.335 -18.001 -11.440 1.00 97.19 84 GLU A O 1
ATOM 679 N N . SER A 1 85 ? -0.408 -20.000 -12.103 1.00 95.31 85 SER A N 1
ATOM 680 C CA . SER A 1 85 ? -0.302 -20.591 -10.761 1.00 95.31 85 SER A CA 1
ATOM 681 C C . SER A 1 85 ? 1.112 -20.480 -10.183 1.00 95.31 85 SER A C 1
ATOM 683 O O . SER A 1 85 ? 1.261 -20.143 -9.013 1.00 95.31 85 SER A O 1
ATOM 685 N N . THR A 1 86 ? 2.147 -20.663 -11.010 1.00 95.25 86 THR A N 1
ATOM 686 C CA . THR A 1 86 ? 3.555 -20.480 -10.622 1.00 95.25 86 THR A CA 1
ATOM 687 C C . THR A 1 86 ? 3.823 -19.076 -10.077 1.00 95.25 86 THR A C 1
ATOM 689 O O . THR A 1 8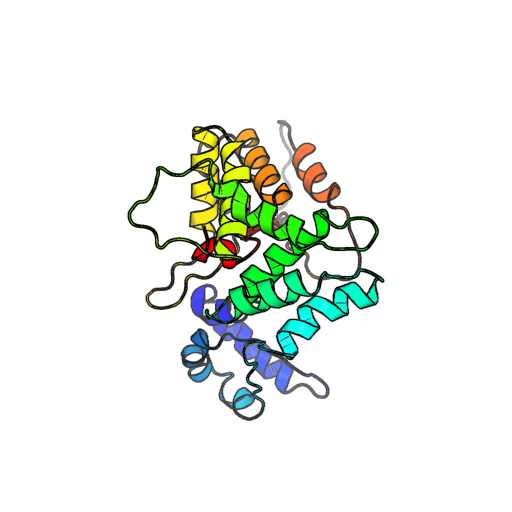6 ? 4.554 -18.915 -9.101 1.00 95.25 86 THR A O 1
ATOM 692 N N . LEU A 1 87 ? 3.202 -18.054 -10.676 1.00 95.06 87 LEU A N 1
ATOM 693 C CA . LEU A 1 87 ? 3.315 -16.671 -10.224 1.00 95.06 87 LEU A CA 1
ATOM 694 C C . LEU A 1 87 ? 2.647 -16.473 -8.865 1.00 95.06 87 LEU A C 1
ATOM 696 O O . LEU A 1 87 ? 3.243 -15.862 -7.983 1.00 95.06 87 LEU A O 1
ATOM 700 N N . VAL A 1 88 ? 1.450 -17.025 -8.669 1.00 94.31 88 VAL A N 1
ATOM 701 C CA . VAL A 1 88 ? 0.752 -16.956 -7.378 1.00 94.31 88 VAL A CA 1
ATOM 702 C C . VAL A 1 88 ? 1.596 -17.594 -6.274 1.00 94.31 88 VAL A C 1
ATOM 704 O O . VAL A 1 88 ? 1.854 -16.953 -5.258 1.00 94.31 88 VAL A O 1
ATOM 707 N N . GLU A 1 89 ? 2.095 -18.814 -6.486 1.00 92.25 89 GLU A N 1
ATOM 708 C CA . GLU A 1 89 ? 2.930 -19.511 -5.498 1.00 92.25 89 GLU A CA 1
ATOM 709 C C . GLU A 1 89 ? 4.234 -18.755 -5.212 1.00 92.25 89 GLU A C 1
ATOM 711 O O . GLU A 1 89 ? 4.681 -18.677 -4.061 1.00 92.25 89 GLU A O 1
ATOM 716 N N . ARG A 1 90 ? 4.824 -18.125 -6.236 1.00 90.38 90 ARG A N 1
ATOM 717 C CA . ARG A 1 90 ? 6.003 -17.280 -6.055 1.00 90.38 90 ARG A CA 1
ATOM 718 C C . ARG A 1 90 ? 5.701 -16.057 -5.190 1.00 90.38 90 ARG A C 1
ATOM 720 O O . ARG A 1 90 ? 6.433 -15.816 -4.234 1.00 90.38 90 ARG A O 1
ATOM 727 N N . LEU A 1 91 ? 4.631 -15.319 -5.489 1.00 89.88 91 LEU A N 1
ATOM 728 C CA . LEU A 1 91 ? 4.222 -14.137 -4.723 1.00 89.88 91 LEU A CA 1
ATOM 729 C C . LEU A 1 91 ? 3.915 -14.491 -3.265 1.00 89.88 91 LEU A C 1
ATOM 731 O O . LEU A 1 91 ? 4.325 -13.763 -2.365 1.00 89.88 91 LEU A O 1
ATOM 735 N N . LEU A 1 92 ? 3.251 -15.625 -3.021 1.00 89.25 92 LEU A N 1
ATOM 736 C CA . LEU A 1 92 ? 2.992 -16.131 -1.671 1.00 89.25 92 LEU A CA 1
ATOM 737 C C . LEU A 1 92 ? 4.283 -16.491 -0.933 1.00 89.25 92 LEU A C 1
ATOM 739 O O . LEU A 1 92 ? 4.418 -16.180 0.248 1.00 89.25 92 LEU A O 1
ATOM 743 N N . THR A 1 93 ? 5.239 -17.113 -1.623 1.00 86.62 93 THR A N 1
ATOM 744 C CA . THR A 1 93 ? 6.542 -17.471 -1.048 1.00 86.62 93 THR A CA 1
ATOM 745 C C . THR A 1 93 ? 7.351 -16.229 -0.691 1.00 86.62 93 THR A C 1
ATOM 747 O O . THR A 1 93 ? 7.866 -16.133 0.421 1.00 86.62 93 THR A O 1
ATOM 750 N N . ASP A 1 94 ? 7.428 -15.254 -1.599 1.00 82.19 94 ASP A N 1
ATOM 751 C CA . ASP A 1 94 ? 8.134 -13.995 -1.350 1.00 82.19 94 ASP A CA 1
ATOM 752 C C . ASP A 1 94 ? 7.416 -13.138 -0.288 1.00 82.19 94 ASP A C 1
ATOM 754 O O . ASP A 1 94 ? 8.059 -12.336 0.387 1.00 82.19 94 ASP A O 1
ATOM 758 N N . ALA A 1 95 ? 6.106 -13.338 -0.092 1.00 82.50 95 ALA A N 1
ATOM 759 C CA . ALA A 1 95 ? 5.338 -12.734 0.992 1.00 82.50 95 ALA A CA 1
ATOM 760 C C . ALA A 1 95 ? 5.495 -13.449 2.347 1.00 82.50 95 ALA A C 1
ATOM 762 O O . ALA A 1 95 ? 5.420 -12.826 3.401 1.00 82.50 95 ALA A O 1
ATOM 763 N N . GLY A 1 96 ? 5.717 -14.762 2.363 1.00 66.81 96 G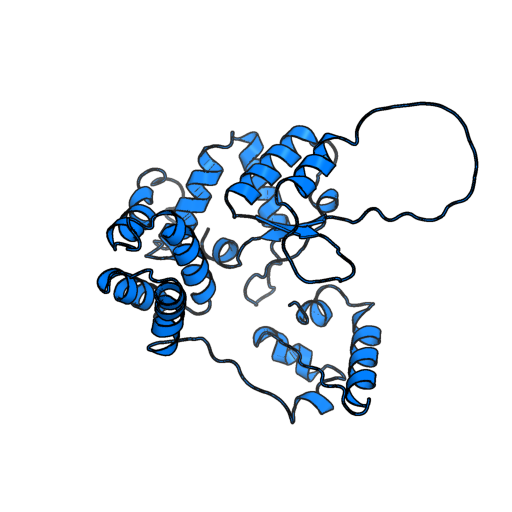LY A N 1
ATOM 764 C CA . GLY A 1 96 ? 5.578 -15.591 3.564 1.00 66.81 96 GLY A CA 1
ATOM 765 C C . GLY A 1 96 ? 6.554 -15.314 4.719 1.00 66.81 96 GLY A C 1
ATOM 766 O O . GLY A 1 96 ? 6.361 -15.882 5.793 1.00 66.81 96 GLY A O 1
ATOM 767 N N . GLY A 1 97 ? 7.580 -14.477 4.531 1.00 62.66 97 GLY A N 1
ATOM 768 C CA . GLY A 1 97 ? 8.684 -14.313 5.486 1.00 62.66 97 GLY A CA 1
ATOM 769 C C . GLY A 1 97 ? 8.690 -13.043 6.341 1.00 62.66 97 GLY A C 1
ATOM 770 O O . GLY A 1 97 ? 9.295 -13.065 7.407 1.00 62.66 97 GLY A O 1
ATOM 771 N N . GLU A 1 98 ? 8.034 -11.955 5.924 1.00 61.84 98 GLU A N 1
ATOM 772 C CA . GLU A 1 98 ? 8.329 -10.618 6.471 1.00 61.84 98 GLU A CA 1
ATOM 773 C C . GLU A 1 98 ? 7.067 -9.857 6.930 1.00 61.84 98 GLU A C 1
ATOM 775 O O . GLU A 1 98 ? 6.077 -9.771 6.190 1.00 61.84 98 GLU A O 1
ATOM 780 N N . PRO A 1 99 ? 7.067 -9.257 8.136 1.00 60.56 99 PRO A N 1
ATOM 781 C CA . PRO A 1 99 ? 6.090 -8.235 8.505 1.00 60.56 99 PRO A CA 1
ATOM 782 C C . PRO A 1 99 ? 6.100 -7.080 7.487 1.00 60.56 99 PRO A C 1
ATOM 784 O O . PRO A 1 99 ? 7.157 -6.657 7.032 1.00 60.56 99 PRO A O 1
ATOM 787 N N . GLY A 1 100 ? 4.927 -6.555 7.117 1.00 66.69 100 GLY A N 1
ATOM 788 C CA . GLY A 1 100 ? 4.833 -5.413 6.190 1.00 66.69 100 GLY A CA 1
ATOM 789 C C . GLY A 1 100 ? 4.976 -5.757 4.700 1.00 66.69 100 GLY A C 1
ATOM 790 O O . GLY A 1 100 ? 5.130 -4.865 3.872 1.00 66.69 100 GLY A O 1
ATOM 791 N N . VAL A 1 101 ? 4.884 -7.035 4.321 1.00 74.75 101 VAL A N 1
ATOM 792 C CA . VAL A 1 101 ? 5.050 -7.462 2.921 1.00 74.75 101 VAL A CA 1
ATOM 793 C C . VAL A 1 101 ? 3.852 -7.180 2.010 1.00 74.75 101 VAL A C 1
ATOM 795 O O . VAL A 1 101 ? 4.015 -7.102 0.797 1.00 74.75 101 VAL A O 1
ATOM 798 N N . LEU A 1 102 ? 2.643 -7.032 2.565 1.00 80.56 102 LEU A N 1
ATOM 799 C CA . LEU A 1 102 ? 1.424 -6.762 1.788 1.00 80.56 102 LEU A CA 1
ATOM 800 C C . LEU A 1 102 ? 1.565 -5.504 0.920 1.00 80.56 102 LEU A C 1
ATOM 802 O O . LEU A 1 102 ? 1.260 -5.582 -0.270 1.00 80.56 102 LEU A O 1
ATOM 806 N N . PRO A 1 103 ? 2.119 -4.399 1.453 1.00 77.50 103 PRO A N 1
ATOM 807 C CA . PRO A 1 103 ? 2.660 -3.305 0.667 1.00 77.50 103 PRO A CA 1
ATOM 808 C C . PRO A 1 103 ? 3.432 -3.684 -0.601 1.00 77.50 103 PRO A C 1
ATOM 810 O O . PRO A 1 103 ? 3.137 -3.214 -1.701 1.00 77.50 103 PRO A O 1
ATOM 813 N N . LEU A 1 104 ? 4.425 -4.561 -0.446 1.00 78.69 104 LEU A N 1
ATOM 814 C CA . LEU A 1 104 ? 5.300 -4.996 -1.527 1.00 78.69 104 LEU A CA 1
ATOM 815 C C . LEU A 1 104 ? 4.526 -5.842 -2.550 1.00 78.69 104 LEU A C 1
ATOM 817 O O . LEU A 1 104 ? 4.708 -5.680 -3.755 1.00 78.69 104 LEU A O 1
ATOM 821 N N . VAL A 1 105 ? 3.632 -6.719 -2.080 1.00 86.56 105 VAL A N 1
ATOM 822 C CA . VAL A 1 105 ? 2.750 -7.520 -2.943 1.00 86.56 105 VAL A CA 1
ATOM 823 C C . VAL A 1 105 ? 1.839 -6.612 -3.764 1.00 86.56 105 VAL A C 1
ATOM 825 O O . VAL A 1 105 ? 1.736 -6.799 -4.973 1.00 86.56 105 VAL A O 1
ATOM 828 N N . GLN A 1 106 ? 1.208 -5.616 -3.136 1.00 86.25 106 GLN A N 1
ATOM 829 C CA . GLN A 1 106 ? 0.312 -4.682 -3.816 1.00 86.25 106 GLN A CA 1
ATOM 830 C C . GLN A 1 106 ? 1.033 -3.949 -4.949 1.00 86.25 106 GLN A C 1
ATOM 832 O O . GLN A 1 106 ? 0.509 -3.867 -6.061 1.00 86.25 106 GLN A O 1
ATOM 837 N N . GLU A 1 107 ? 2.230 -3.428 -4.681 1.00 82.44 107 GLU A N 1
ATOM 838 C CA . GLU A 1 107 ? 2.978 -2.690 -5.695 1.00 82.44 107 GLU A CA 1
ATOM 839 C C . GLU A 1 107 ? 3.473 -3.608 -6.815 1.00 82.44 107 GLU A C 1
ATOM 841 O O . GLU A 1 107 ? 3.288 -3.304 -7.993 1.00 82.44 107 GLU A O 1
ATOM 846 N N . ALA A 1 108 ? 4.003 -4.785 -6.478 1.00 86.88 108 ALA A N 1
ATOM 847 C CA . ALA A 1 108 ? 4.390 -5.764 -7.487 1.00 86.88 108 ALA A CA 1
ATOM 848 C C . ALA A 1 108 ? 3.204 -6.166 -8.374 1.00 86.88 108 ALA A C 1
ATOM 850 O O . ALA A 1 108 ? 3.346 -6.208 -9.593 1.00 86.88 108 ALA A O 1
ATOM 851 N N . MET A 1 109 ? 2.022 -6.393 -7.794 1.00 91.19 109 MET A N 1
ATOM 852 C CA . MET A 1 109 ? 0.803 -6.698 -8.546 1.00 91.19 109 MET A CA 1
ATOM 853 C C . MET A 1 109 ? 0.393 -5.555 -9.477 1.00 91.19 109 MET A C 1
ATOM 855 O O . MET A 1 109 ? 0.018 -5.812 -10.619 1.00 91.19 109 MET A O 1
ATOM 859 N N . LYS A 1 110 ? 0.520 -4.294 -9.044 1.00 88.69 110 LYS A N 1
ATOM 860 C CA . LYS A 1 110 ? 0.274 -3.128 -9.908 1.00 88.69 110 LYS A CA 1
ATOM 861 C C . LYS A 1 110 ? 1.268 -3.041 -11.067 1.00 88.69 110 LYS A C 1
ATOM 863 O O . LYS A 1 110 ? 0.855 -2.728 -12.180 1.00 88.69 110 LYS A O 1
ATOM 868 N N . LEU A 1 111 ? 2.553 -3.315 -10.836 1.00 87.25 111 LEU A N 1
ATOM 869 C CA . LEU A 1 111 ? 3.572 -3.338 -11.895 1.00 87.25 111 LEU A CA 1
ATOM 870 C C . LEU A 1 111 ? 3.340 -4.488 -12.881 1.00 87.25 111 LEU A C 1
ATOM 872 O O . LEU A 1 111 ? 3.490 -4.320 -14.091 1.00 87.25 111 LEU A O 1
ATOM 876 N N . LEU A 1 112 ? 2.951 -5.650 -12.361 1.00 91.81 112 LEU A N 1
ATOM 877 C CA . LEU A 1 112 ? 2.599 -6.826 -13.145 1.00 91.81 112 LEU A CA 1
ATOM 878 C C . LEU A 1 112 ? 1.335 -6.609 -13.980 1.00 91.81 112 LEU A C 1
ATOM 880 O O . LEU A 1 112 ? 1.259 -7.113 -15.096 1.00 91.81 112 LEU A O 1
ATOM 884 N N . TRP A 1 113 ? 0.374 -5.827 -13.487 1.00 92.94 113 TRP A N 1
ATOM 885 C CA . TRP A 1 113 ? -0.851 -5.502 -14.218 1.00 92.94 113 TRP A CA 1
ATOM 886 C C . TRP A 1 113 ? -0.568 -4.875 -15.592 1.00 92.94 113 TRP A C 1
ATOM 888 O O . TRP A 1 113 ? -1.208 -5.215 -16.584 1.00 92.94 113 TRP A O 1
ATOM 898 N N . GLU A 1 114 ? 0.471 -4.042 -15.687 1.00 90.25 114 GLU A N 1
ATOM 899 C CA . GLU A 1 114 ? 0.925 -3.423 -16.944 1.00 90.25 114 GLU A CA 1
ATOM 900 C C . GLU A 1 114 ? 1.564 -4.433 -17.925 1.00 90.25 114 GLU A C 1
ATOM 902 O O . GLU A 1 114 ? 1.954 -4.076 -19.038 1.00 90.25 114 GLU A O 1
ATOM 907 N N . LYS A 1 115 ? 1.732 -5.695 -17.510 1.00 92.25 115 LYS A N 1
ATOM 908 C CA . LYS A 1 115 ? 2.348 -6.793 -18.273 1.00 92.25 115 LYS A CA 1
ATOM 909 C C . LYS A 1 115 ? 1.353 -7.895 -18.637 1.00 92.25 115 LYS A C 1
ATOM 911 O O . LYS A 1 115 ? 1.777 -8.972 -19.047 1.00 92.25 115 LYS A O 1
ATOM 916 N N . ILE A 1 116 ? 0.051 -7.650 -18.488 1.00 94.94 116 ILE A N 1
ATOM 917 C CA . ILE A 1 116 ? -0.983 -8.610 -18.885 1.00 94.94 116 ILE A CA 1
ATOM 918 C C . ILE A 1 116 ? -0.934 -8.836 -20.398 1.00 94.94 116 ILE A C 1
ATOM 920 O O . ILE A 1 116 ? -0.979 -7.906 -21.202 1.00 94.94 116 ILE A O 1
ATOM 924 N N . GLU A 1 117 ? -0.924 -10.105 -20.788 1.00 94.31 117 GLU A N 1
ATOM 925 C CA . GLU A 1 117 ? -0.929 -10.547 -22.172 1.00 94.31 117 GLU A CA 1
ATOM 926 C C . GLU A 1 117 ? -2.218 -11.325 -22.441 1.00 94.31 117 GLU A C 1
ATOM 928 O O . GLU A 1 117 ? -2.417 -12.406 -21.900 1.00 94.31 117 GLU A O 1
ATOM 933 N N . ARG A 1 118 ? -3.119 -10.801 -23.283 1.00 94.00 118 ARG A N 1
ATOM 934 C CA . ARG A 1 118 ? -4.366 -11.501 -23.674 1.00 94.00 118 ARG A CA 1
ATOM 935 C C . ARG A 1 118 ? -5.173 -12.044 -22.476 1.00 94.00 118 ARG A C 1
ATOM 937 O O . ARG A 1 118 ? -5.626 -13.183 -22.506 1.00 94.00 118 ARG A O 1
ATOM 944 N N . ARG A 1 119 ? -5.360 -11.216 -21.438 1.00 95.38 119 ARG A N 1
ATOM 945 C CA . ARG A 1 119 ? -6.025 -11.575 -20.165 1.00 95.38 119 ARG A CA 1
ATOM 946 C C . ARG A 1 119 ? -5.303 -12.654 -19.345 1.00 95.38 119 ARG A C 1
ATOM 948 O O . ARG A 1 119 ? -5.909 -13.300 -18.498 1.00 95.38 119 ARG A O 1
ATOM 955 N N . PHE A 1 120 ? -4.009 -12.836 -19.570 1.00 97.00 120 PHE A N 1
ATOM 956 C CA . PHE A 1 120 ? -3.170 -13.744 -18.808 1.00 97.00 120 PHE A CA 1
ATOM 957 C C . PHE A 1 120 ? -1.970 -12.990 -18.244 1.00 97.00 120 PHE A C 1
ATOM 959 O O . PHE A 1 120 ? -1.317 -12.229 -18.958 1.00 97.00 120 PHE A O 1
ATOM 966 N N . LEU A 1 121 ? -1.679 -13.194 -16.963 1.00 96.88 121 LEU A N 1
ATOM 967 C CA . LEU A 1 121 ? -0.500 -12.651 -16.308 1.00 96.88 121 LEU A CA 1
ATOM 968 C C . LEU A 1 121 ? 0.530 -13.775 -16.111 1.00 96.88 121 LEU A C 1
ATOM 970 O O . LEU A 1 121 ? 0.370 -14.589 -15.193 1.00 96.88 121 LEU A O 1
ATOM 974 N N . PRO A 1 122 ? 1.562 -13.853 -16.973 1.00 96.00 122 PRO A N 1
ATOM 975 C CA . PRO A 1 122 ? 2.504 -14.960 -16.958 1.00 96.00 122 PRO A CA 1
ATOM 976 C C . PRO A 1 122 ? 3.605 -14.757 -15.912 1.00 96.00 122 PRO A C 1
ATOM 978 O O . PRO A 1 122 ? 4.030 -13.634 -15.632 1.00 96.00 122 PRO A O 1
ATOM 981 N N . PHE A 1 123 ? 4.160 -15.855 -15.404 1.00 95.12 123 PHE A N 1
ATOM 982 C CA . PHE A 1 123 ? 5.257 -15.836 -14.437 1.00 95.12 123 PHE A CA 1
ATOM 983 C C . PHE A 1 123 ? 6.506 -15.106 -14.957 1.00 95.12 123 PHE A C 1
ATOM 985 O O . PHE A 1 123 ? 7.136 -14.355 -14.212 1.00 95.12 123 PHE A O 1
ATOM 992 N N . ARG A 1 124 ? 6.798 -15.204 -16.262 1.00 93.75 124 ARG A N 1
ATOM 993 C CA . ARG A 1 124 ? 7.921 -14.488 -16.902 1.00 93.75 124 ARG A CA 1
ATOM 994 C C . ARG A 1 124 ? 7.893 -12.970 -16.685 1.00 93.75 124 ARG A C 1
ATOM 996 O O . ARG A 1 124 ? 8.945 -12.336 -16.679 1.00 93.75 124 ARG A O 1
ATOM 1003 N N . ALA A 1 125 ? 6.707 -12.374 -16.518 1.00 92.06 125 ALA A N 1
ATOM 1004 C CA . ALA A 1 125 ? 6.581 -10.940 -16.265 1.00 92.06 125 ALA A CA 1
ATOM 1005 C C . ALA A 1 125 ? 7.193 -10.574 -14.907 1.00 92.06 125 ALA A C 1
ATOM 1007 O O . ALA A 1 125 ? 7.873 -9.557 -14.782 1.00 92.06 125 ALA A O 1
ATOM 1008 N N . TYR A 1 126 ? 7.009 -11.441 -13.912 1.00 90.62 126 TYR A N 1
ATOM 1009 C CA . TYR A 1 126 ? 7.617 -11.298 -12.597 1.00 90.62 126 TYR A CA 1
ATOM 1010 C C . TYR A 1 126 ? 9.123 -11.545 -12.628 1.00 90.62 126 TYR A C 1
ATOM 1012 O O . TYR A 1 126 ? 9.882 -10.755 -12.070 1.00 90.62 126 TYR A O 1
ATOM 1020 N N . GLU A 1 127 ? 9.573 -12.584 -13.335 1.00 88.50 127 GLU A N 1
ATOM 1021 C CA . GLU A 1 127 ? 11.007 -12.844 -13.502 1.00 88.50 127 GLU A CA 1
ATOM 1022 C C . GLU A 1 127 ? 11.725 -11.645 -14.122 1.00 88.50 127 GLU A C 1
ATOM 1024 O O . GLU A 1 127 ? 12.767 -11.232 -13.621 1.00 88.50 127 GLU A O 1
ATOM 1029 N N . ALA A 1 128 ? 11.139 -11.017 -15.145 1.00 86.38 128 ALA A N 1
ATOM 1030 C CA . ALA A 1 128 ? 11.696 -9.811 -15.748 1.00 86.38 128 ALA A CA 1
ATOM 1031 C C . ALA A 1 128 ? 11.804 -8.644 -14.747 1.00 86.38 128 ALA A C 1
ATOM 1033 O O . ALA A 1 128 ? 12.820 -7.950 -14.728 1.00 86.38 128 ALA A O 1
ATOM 1034 N N . LEU A 1 129 ? 10.802 -8.438 -13.881 1.00 83.19 129 LEU A N 1
ATOM 1035 C CA . LEU A 1 129 ? 10.848 -7.390 -12.849 1.00 83.19 129 LEU A CA 1
ATOM 1036 C C . LEU A 1 129 ? 11.980 -7.619 -11.836 1.00 83.19 129 LEU A C 1
ATOM 1038 O O . LEU A 1 129 ? 12.649 -6.668 -11.428 1.00 83.19 129 LEU A O 1
ATOM 1042 N N . VAL A 1 130 ? 12.226 -8.872 -11.448 1.00 80.88 130 VAL A N 1
ATOM 1043 C CA . VAL A 1 130 ? 13.258 -9.228 -10.461 1.00 80.88 130 VAL A CA 1
ATOM 1044 C C . VAL A 1 130 ? 14.664 -9.259 -11.079 1.00 80.88 130 VAL A C 1
ATOM 1046 O O . VAL A 1 130 ? 15.620 -8.786 -10.460 1.00 80.88 130 VAL A O 1
ATOM 1049 N N . LEU A 1 131 ? 14.813 -9.787 -12.299 1.00 71.06 131 LEU A N 1
ATOM 1050 C CA . LEU A 1 131 ? 16.110 -10.038 -12.945 1.00 71.06 131 LEU A CA 1
ATOM 1051 C C . LEU A 1 131 ? 16.780 -8.790 -13.538 1.00 71.06 131 LEU A C 1
ATOM 1053 O O . LEU A 1 131 ? 17.999 -8.796 -13.710 1.00 71.06 131 LEU A O 1
ATOM 1057 N N . ASN A 1 132 ? 16.045 -7.701 -13.784 1.00 63.28 132 ASN A N 1
ATOM 1058 C CA . ASN A 1 132 ? 16.600 -6.454 -14.340 1.00 63.28 132 ASN A CA 1
ATOM 1059 C C . ASN A 1 132 ? 17.639 -5.745 -13.432 1.00 63.28 132 ASN A C 1
ATOM 1061 O O . ASN A 1 132 ? 18.208 -4.724 -13.812 1.00 63.28 132 ASN A O 1
ATOM 1065 N N . SER A 1 133 ? 17.949 -6.308 -12.260 1.00 53.56 133 SER A N 1
ATOM 1066 C CA . SER A 1 133 ? 18.904 -5.785 -11.272 1.00 53.56 133 SER A CA 1
ATOM 1067 C C . SER A 1 133 ? 20.388 -5.855 -11.685 1.00 53.56 133 SER A C 1
ATOM 1069 O O . SER A 1 133 ? 21.273 -5.424 -10.946 1.00 53.56 133 SER A O 1
ATOM 1071 N N . THR A 1 134 ? 20.737 -6.386 -12.863 1.00 47.69 134 THR A N 1
ATOM 1072 C CA . THR A 1 134 ? 22.156 -6.548 -13.243 1.00 47.69 134 THR A CA 1
ATOM 1073 C C . THR A 1 134 ? 22.895 -5.241 -13.573 1.00 47.69 134 THR A C 1
ATOM 1075 O O . THR A 1 134 ? 24.109 -5.291 -13.756 1.00 47.69 134 THR A O 1
ATOM 1078 N N . GLY A 1 135 ? 22.215 -4.088 -13.620 1.00 45.91 135 GLY A N 1
ATOM 1079 C CA . GLY A 1 135 ? 22.807 -2.792 -13.993 1.00 45.91 135 GLY A CA 1
ATOM 1080 C C . GLY A 1 135 ? 23.513 -2.009 -12.873 1.00 45.91 135 GLY A C 1
ATOM 1081 O O . GLY A 1 135 ? 24.410 -1.226 -13.169 1.00 45.91 135 GLY A O 1
ATOM 1082 N N . TYR A 1 136 ? 23.181 -2.239 -11.597 1.00 42.03 136 TYR A N 1
ATOM 1083 C CA . TYR A 1 136 ? 23.725 -1.481 -10.451 1.00 42.03 136 TYR A CA 1
ATOM 1084 C C . TYR A 1 136 ? 24.403 -2.392 -9.410 1.00 42.03 136 TYR A C 1
ATOM 1086 O O . TYR A 1 136 ? 24.234 -2.252 -8.203 1.00 42.03 136 TYR A O 1
ATOM 1094 N N . LYS A 1 137 ? 25.234 -3.336 -9.870 1.00 42.50 137 LYS A N 1
ATOM 1095 C CA . LYS A 1 137 ? 25.964 -4.300 -9.017 1.00 42.50 137 LYS A CA 1
ATOM 1096 C C . LYS A 1 137 ? 27.031 -3.710 -8.073 1.00 42.50 137 LYS A C 1
ATOM 1098 O O . LYS A 1 137 ? 27.685 -4.483 -7.380 1.00 42.50 137 LYS A O 1
ATOM 1103 N N . ASN A 1 138 ? 27.231 -2.390 -8.018 1.00 40.50 138 ASN A N 1
ATOM 1104 C CA . ASN A 1 138 ? 28.456 -1.823 -7.439 1.00 40.50 138 ASN A CA 1
ATOM 1105 C C . ASN A 1 138 ? 28.306 -0.844 -6.267 1.00 40.50 138 ASN A C 1
ATOM 1107 O O . ASN A 1 138 ? 29.348 -0.365 -5.827 1.00 40.50 138 ASN A O 1
ATOM 1111 N N . LEU A 1 139 ? 27.111 -0.545 -5.730 1.00 45.47 139 LEU A N 1
ATOM 1112 C CA . LEU A 1 139 ? 27.043 0.500 -4.692 1.00 45.47 139 LEU A CA 1
ATOM 1113 C C . LEU A 1 139 ? 27.024 0.042 -3.231 1.00 45.47 139 LEU A C 1
ATOM 1115 O O . LEU A 1 139 ? 27.587 0.763 -2.425 1.00 45.47 139 LEU A O 1
ATOM 1119 N N . ASP A 1 140 ? 26.520 -1.137 -2.854 1.00 45.94 140 ASP A N 1
ATOM 1120 C CA . ASP A 1 140 ? 26.484 -1.479 -1.421 1.00 45.94 140 ASP A CA 1
ATOM 1121 C C . ASP A 1 140 ? 26.777 -2.948 -1.131 1.00 45.94 140 ASP A C 1
ATOM 1123 O O . ASP A 1 140 ? 25.894 -3.801 -1.106 1.00 45.94 140 ASP A O 1
ATOM 1127 N N . ARG A 1 141 ? 28.041 -3.230 -0.795 1.00 44.81 141 ARG A N 1
ATOM 1128 C CA . ARG A 1 141 ? 28.459 -4.497 -0.167 1.00 44.81 141 ARG A CA 1
ATOM 1129 C C . ARG A 1 141 ? 27.922 -4.634 1.277 1.00 44.81 141 ARG A C 1
ATOM 1131 O O . ARG A 1 141 ? 28.048 -5.702 1.863 1.00 44.81 141 ARG A O 1
ATOM 1138 N N . TRP A 1 142 ? 27.329 -3.571 1.837 1.00 48.22 142 TRP A N 1
ATOM 1139 C CA . TRP A 1 142 ? 26.715 -3.547 3.173 1.00 48.22 142 TRP A CA 1
ATOM 1140 C C . TRP A 1 142 ? 25.199 -3.824 3.159 1.00 48.22 142 TRP A C 1
ATOM 1142 O O . TRP A 1 142 ? 24.636 -4.156 4.193 1.00 48.22 142 TRP A O 1
ATOM 1152 N N . ARG A 1 143 ? 24.492 -3.733 2.025 1.00 52.75 143 ARG A N 1
ATOM 1153 C CA . ARG A 1 143 ? 23.041 -3.997 2.012 1.00 52.75 143 ARG A CA 1
ATOM 1154 C C . ARG A 1 143 ? 22.756 -5.500 1.923 1.00 52.75 143 ARG A C 1
ATOM 1156 O O . ARG A 1 143 ? 23.346 -6.202 1.102 1.00 52.75 143 ARG A O 1
ATOM 1163 N N . SER A 1 144 ? 21.829 -5.990 2.755 1.00 51.53 144 SER A N 1
ATOM 1164 C CA . SER A 1 144 ? 21.300 -7.358 2.653 1.00 51.53 144 SER A CA 1
ATOM 1165 C C . SER A 1 144 ? 20.847 -7.642 1.215 1.00 51.53 144 SER A C 1
ATOM 1167 O O . SER A 1 144 ? 20.216 -6.775 0.603 1.00 51.53 144 SER A O 1
ATOM 1169 N N . PRO A 1 145 ? 21.134 -8.831 0.652 1.00 56.88 145 PRO A N 1
ATOM 1170 C CA . PRO A 1 145 ? 20.700 -9.165 -0.696 1.00 56.88 145 PRO A CA 1
ATOM 1171 C C . PRO A 1 145 ? 19.169 -9.126 -0.761 1.00 56.88 145 PRO A C 1
ATOM 1173 O O . PRO A 1 145 ? 18.500 -9.963 -0.153 1.00 56.88 145 PRO A O 1
ATOM 1176 N N . ARG A 1 146 ? 18.628 -8.144 -1.492 1.00 69.75 146 ARG A N 1
ATOM 1177 C CA . ARG A 1 146 ? 17.191 -8.010 -1.766 1.00 69.75 146 ARG A CA 1
ATOM 1178 C C . ARG A 1 146 ? 16.717 -9.244 -2.528 1.00 69.75 146 ARG A C 1
ATOM 1180 O O . ARG A 1 146 ? 17.363 -9.662 -3.489 1.00 69.75 146 ARG A O 1
ATOM 1187 N N . LYS A 1 147 ? 15.593 -9.829 -2.115 1.00 69.50 147 LYS A N 1
ATOM 1188 C CA . LYS A 1 147 ? 15.017 -11.025 -2.751 1.00 69.50 147 LYS A CA 1
ATOM 1189 C C . LYS A 1 147 ? 13.571 -10.773 -3.159 1.00 69.50 147 LYS A C 1
ATOM 1191 O O . LYS A 1 147 ? 12.850 -10.042 -2.483 1.00 69.50 147 LYS A O 1
ATOM 1196 N N . GLY A 1 148 ? 13.165 -11.389 -4.268 1.00 79.25 148 GLY A N 1
ATOM 1197 C CA . GLY A 1 148 ? 11.777 -11.403 -4.727 1.00 79.25 148 GLY A CA 1
ATOM 1198 C C . GLY A 1 148 ? 11.172 -10.004 -4.860 1.00 79.25 148 GLY A C 1
ATOM 1199 O O . GLY A 1 148 ? 11.696 -9.152 -5.578 1.00 79.25 148 GLY A O 1
ATOM 1200 N N . LEU A 1 149 ? 10.079 -9.760 -4.132 1.00 80.81 149 LEU A N 1
ATOM 1201 C CA . LEU A 1 149 ? 9.298 -8.519 -4.181 1.00 80.81 149 LEU A CA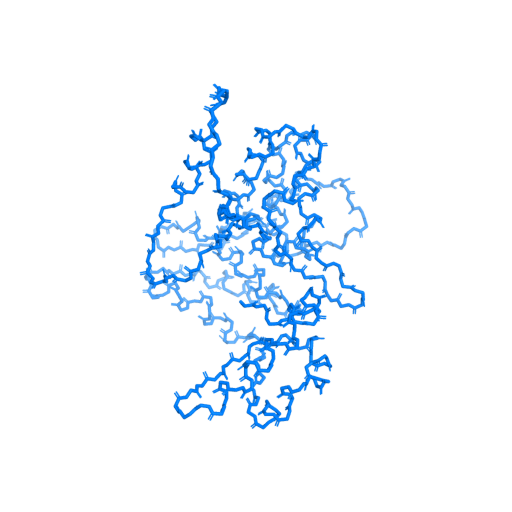 1
ATOM 1202 C C . LEU A 1 149 ? 10.117 -7.257 -3.869 1.00 80.81 149 LEU A C 1
ATOM 1204 O O . LEU A 1 149 ? 9.950 -6.239 -4.538 1.00 80.81 149 LEU A O 1
ATOM 1208 N N . GLN A 1 150 ? 11.041 -7.328 -2.903 1.00 77.44 150 GLN A N 1
ATOM 1209 C CA . GLN A 1 150 ? 11.915 -6.196 -2.571 1.00 77.44 150 GLN A CA 1
ATOM 1210 C C . GLN A 1 150 ? 12.833 -5.834 -3.742 1.00 77.44 150 GLN A C 1
ATOM 1212 O O . GLN A 1 150 ? 13.056 -4.658 -4.012 1.00 77.44 150 GLN A O 1
ATOM 1217 N N . ALA A 1 151 ? 13.344 -6.838 -4.461 1.00 77.44 151 ALA A N 1
ATOM 1218 C CA . ALA A 1 151 ? 14.173 -6.608 -5.638 1.00 77.44 151 ALA A CA 1
ATOM 1219 C C . ALA A 1 151 ? 13.356 -5.985 -6.779 1.00 77.44 151 ALA A C 1
ATOM 1221 O O . ALA A 1 151 ? 13.830 -5.049 -7.411 1.00 77.44 151 ALA A O 1
ATOM 1222 N N . ALA A 1 152 ? 12.118 -6.440 -7.002 1.00 79.25 152 ALA A N 1
ATOM 1223 C CA . ALA A 1 152 ? 11.244 -5.871 -8.030 1.00 79.25 152 ALA A CA 1
ATOM 1224 C C . ALA A 1 152 ? 10.972 -4.370 -7.808 1.00 79.25 152 ALA A C 1
ATOM 1226 O O . ALA A 1 152 ? 11.073 -3.577 -8.744 1.00 79.25 152 ALA A O 1
ATOM 1227 N N . ILE A 1 153 ? 10.677 -3.970 -6.568 1.00 80.31 153 ILE A N 1
ATOM 1228 C CA . ILE A 1 153 ? 10.365 -2.573 -6.226 1.00 80.31 153 ILE A CA 1
ATOM 1229 C C . ILE A 1 153 ? 11.614 -1.698 -6.256 1.00 80.31 153 ILE A C 1
ATOM 1231 O O . ILE A 1 153 ? 11.586 -0.614 -6.835 1.00 80.31 153 ILE A O 1
ATOM 1235 N N . ALA A 1 154 ? 12.723 -2.193 -5.707 1.00 78.81 154 ALA A N 1
ATOM 1236 C CA . ALA A 1 154 ? 14.013 -1.529 -5.815 1.00 78.81 154 ALA A CA 1
ATOM 1237 C C . ALA A 1 154 ? 14.406 -1.282 -7.275 1.00 78.81 154 ALA A C 1
ATOM 1239 O O . ALA A 1 154 ? 14.733 -0.158 -7.632 1.00 78.81 154 ALA A O 1
ATOM 1240 N N . ASN A 1 155 ? 14.307 -2.304 -8.130 1.00 79.06 155 ASN A N 1
ATOM 1241 C CA . ASN A 1 155 ? 14.633 -2.182 -9.548 1.00 79.06 155 ASN A CA 1
ATOM 1242 C C . ASN A 1 155 ? 13.750 -1.133 -10.236 1.00 79.06 155 ASN A C 1
ATOM 1244 O O . ASN A 1 155 ? 14.241 -0.358 -11.052 1.00 79.06 155 ASN A O 1
ATOM 1248 N N . HIS A 1 156 ? 12.455 -1.092 -9.914 1.00 82.81 156 HIS A N 1
ATOM 1249 C CA . HIS A 1 156 ? 11.538 -0.090 -10.459 1.00 82.81 156 HIS A CA 1
ATOM 1250 C C . HIS A 1 156 ? 11.940 1.336 -10.056 1.00 82.81 156 HIS A C 1
ATOM 1252 O O . HIS A 1 156 ? 12.024 2.219 -10.913 1.00 82.81 156 HIS A O 1
ATOM 1258 N N . ALA A 1 157 ? 12.261 1.546 -8.777 1.00 84.12 157 ALA A N 1
ATOM 1259 C CA . ALA A 1 157 ? 12.740 2.831 -8.278 1.00 84.12 157 ALA A CA 1
ATOM 1260 C C . ALA A 1 157 ? 14.102 3.221 -8.884 1.00 84.12 157 ALA A C 1
ATOM 1262 O O . ALA A 1 157 ? 14.278 4.356 -9.328 1.00 84.12 157 ALA A O 1
ATOM 1263 N N . ASP A 1 158 ? 15.036 2.276 -8.996 1.00 83.69 158 ASP A N 1
ATOM 1264 C CA . ASP A 1 158 ? 16.359 2.497 -9.584 1.00 83.69 158 ASP A CA 1
ATOM 1265 C C . ASP A 1 158 ? 16.266 2.856 -11.073 1.00 83.69 158 ASP A C 1
ATOM 1267 O O . ASP A 1 158 ? 16.919 3.799 -11.524 1.00 83.69 158 ASP A O 1
ATOM 1271 N N . VAL A 1 159 ? 15.406 2.178 -11.842 1.00 84.19 159 VAL A N 1
ATOM 1272 C CA . VAL A 1 159 ? 15.150 2.515 -13.252 1.00 84.19 159 VAL A CA 1
ATOM 1273 C C . VAL A 1 159 ? 14.568 3.920 -13.367 1.00 84.19 159 VAL A C 1
ATOM 1275 O O . VAL A 1 159 ? 15.061 4.713 -14.171 1.00 84.19 159 VAL A O 1
ATOM 1278 N N . ALA A 1 160 ? 13.577 4.266 -12.542 1.00 87.00 160 ALA A N 1
ATOM 1279 C CA . ALA A 1 160 ? 13.009 5.610 -12.523 1.00 87.00 160 ALA A CA 1
ATOM 1280 C C . ALA A 1 160 ? 14.070 6.676 -12.198 1.00 87.00 160 ALA A C 1
ATOM 1282 O O . ALA A 1 160 ? 14.082 7.737 -12.819 1.00 87.00 160 ALA A O 1
ATOM 1283 N N . MET A 1 161 ? 14.995 6.387 -11.283 1.00 85.88 161 MET A N 1
ATOM 1284 C CA . MET A 1 161 ? 16.064 7.310 -10.901 1.00 85.88 161 MET A CA 1
ATOM 1285 C C . MET A 1 161 ? 17.185 7.407 -11.937 1.00 85.88 161 MET A C 1
ATOM 1287 O O . MET A 1 161 ? 17.730 8.489 -12.127 1.00 85.88 161 MET A O 1
ATOM 1291 N N . SER A 1 162 ? 17.504 6.323 -12.648 1.00 86.75 162 SER A N 1
ATOM 1292 C CA . SER A 1 162 ? 18.577 6.299 -13.655 1.00 86.75 162 SER A CA 1
ATOM 1293 C C . SER A 1 162 ? 18.319 7.198 -14.869 1.00 86.75 162 SER A C 1
ATOM 1295 O O . SER A 1 162 ? 19.262 7.600 -15.545 1.00 86.75 162 SER A O 1
ATOM 1297 N N . VAL A 1 163 ? 17.053 7.537 -15.133 1.00 88.50 163 VAL A N 1
ATOM 1298 C CA . VAL A 1 163 ? 16.658 8.460 -16.211 1.00 88.50 163 VAL A CA 1
ATOM 1299 C C . VAL A 1 163 ? 16.942 9.919 -15.828 1.00 88.50 163 VAL A C 1
ATOM 1301 O O . VAL A 1 163 ? 17.088 10.770 -16.702 1.00 88.50 163 VAL A O 1
ATOM 1304 N N . LEU A 1 164 ? 17.049 10.213 -14.529 1.00 88.12 164 LEU A N 1
ATOM 1305 C CA . LEU A 1 164 ? 17.337 11.546 -14.009 1.00 88.12 164 LEU A CA 1
ATOM 1306 C C . LEU A 1 164 ? 18.849 11.814 -14.006 1.00 88.12 164 LEU A C 1
ATOM 1308 O O . LEU A 1 164 ? 19.638 10.960 -13.599 1.00 88.12 164 LEU A O 1
ATOM 1312 N N . GLY A 1 165 ? 19.257 13.029 -14.381 1.00 88.25 165 GLY A N 1
ATOM 1313 C CA . GLY A 1 165 ? 20.646 13.482 -14.241 1.00 88.25 165 GLY A CA 1
ATOM 1314 C C . GLY A 1 165 ? 21.066 13.656 -12.773 1.00 88.25 165 GLY A C 1
ATOM 1315 O O . GLY A 1 165 ? 20.223 13.732 -11.882 1.00 88.25 165 GLY A O 1
ATOM 1316 N N . GLU A 1 166 ? 22.366 13.786 -12.488 1.00 86.69 166 GLU A N 1
ATOM 1317 C CA . GLU A 1 166 ? 22.887 13.807 -11.103 1.00 86.69 166 GLU A CA 1
ATOM 1318 C C . GLU A 1 166 ? 22.229 14.866 -10.203 1.00 86.69 166 GLU A C 1
ATOM 1320 O O . GLU A 1 166 ? 21.826 14.575 -9.075 1.00 86.69 166 GLU A O 1
ATOM 1325 N N . LYS A 1 167 ? 22.058 16.094 -10.710 1.00 85.94 167 LYS A N 1
ATOM 1326 C CA . LYS A 1 167 ? 21.386 17.172 -9.966 1.00 85.94 167 LYS A CA 1
ATOM 1327 C C . LYS A 1 167 ? 19.913 16.848 -9.697 1.00 85.94 167 LYS A C 1
ATOM 1329 O O . LYS A 1 167 ? 19.426 17.098 -8.600 1.00 85.94 167 LYS A O 1
ATOM 1334 N N . GLN A 1 168 ? 19.218 16.252 -10.667 1.00 87.88 168 GLN A N 1
ATOM 1335 C CA . GLN A 1 168 ? 17.819 15.839 -10.518 1.00 87.88 168 GLN A CA 1
ATOM 1336 C C . GLN A 1 168 ? 17.678 14.695 -9.504 1.00 87.88 168 GLN A C 1
ATOM 1338 O O . GLN A 1 168 ? 16.769 14.713 -8.677 1.00 87.88 168 GLN A O 1
ATOM 1343 N N . GLN A 1 169 ? 18.615 13.741 -9.494 1.00 88.25 169 GLN A N 1
ATOM 1344 C CA . GLN A 1 169 ? 18.638 12.660 -8.505 1.00 88.25 169 GLN A CA 1
ATOM 1345 C C . GLN A 1 169 ? 18.830 13.181 -7.076 1.00 88.25 169 GLN A C 1
ATOM 1347 O O . GLN A 1 169 ? 18.201 12.667 -6.152 1.00 88.25 169 GLN A O 1
ATOM 1352 N N . GLN A 1 170 ? 19.665 14.206 -6.870 1.00 87.00 170 GLN A N 1
ATOM 1353 C CA . GLN A 1 170 ? 19.840 14.827 -5.550 1.00 87.00 170 GLN A CA 1
ATOM 1354 C C . GLN A 1 170 ? 18.538 15.458 -5.042 1.00 87.00 170 GLN A C 1
ATOM 1356 O O . GLN A 1 170 ? 18.173 15.272 -3.879 1.00 87.00 170 GLN A O 1
ATOM 1361 N N . VAL A 1 171 ? 17.810 16.154 -5.919 1.00 87.50 171 VAL A N 1
ATOM 1362 C CA . VAL A 1 171 ? 16.497 16.730 -5.594 1.00 87.50 171 VAL A CA 1
ATOM 1363 C C . VAL A 1 171 ? 15.479 15.630 -5.293 1.00 87.50 171 VAL A C 1
ATOM 1365 O O . VAL A 1 171 ? 14.821 15.687 -4.256 1.00 87.50 171 VAL A O 1
ATOM 1368 N N . ALA A 1 172 ? 15.403 14.589 -6.126 1.00 88.56 172 ALA A N 1
ATOM 1369 C CA . ALA A 1 172 ? 14.515 13.449 -5.906 1.00 88.56 172 ALA A CA 1
ATOM 1370 C C . ALA A 1 172 ? 14.774 12.765 -4.550 1.00 88.56 172 ALA A C 1
ATOM 1372 O O . ALA A 1 172 ? 13.843 12.575 -3.771 1.00 88.56 172 ALA A O 1
ATOM 1373 N N . ARG A 1 173 ? 16.039 12.480 -4.205 1.00 87.69 173 ARG A N 1
ATOM 1374 C CA . ARG A 1 173 ? 16.413 11.911 -2.893 1.00 87.69 173 ARG A CA 1
ATOM 1375 C C . ARG A 1 173 ? 15.968 12.798 -1.732 1.00 87.69 173 ARG A C 1
ATOM 1377 O O . ARG A 1 173 ? 15.449 12.294 -0.741 1.00 87.69 173 ARG A O 1
ATOM 1384 N N . ARG A 1 174 ? 16.135 14.119 -1.856 1.00 88.81 174 ARG A N 1
ATOM 1385 C CA . ARG A 1 174 ? 15.680 15.073 -0.834 1.00 88.81 174 ARG A CA 1
ATOM 1386 C C . ARG A 1 174 ? 14.162 15.034 -0.655 1.00 88.81 174 ARG A C 1
ATOM 1388 O O . ARG A 1 174 ? 13.702 15.131 0.479 1.00 88.81 174 ARG A O 1
ATOM 1395 N N . ILE A 1 175 ? 13.401 14.905 -1.745 1.00 89.06 175 ILE A N 1
ATOM 1396 C CA . ILE A 1 175 ? 11.940 14.769 -1.687 1.00 89.06 175 ILE A CA 1
ATOM 1397 C C . ILE A 1 175 ? 11.568 13.526 -0.873 1.00 89.06 175 ILE A C 1
ATOM 1399 O O . ILE A 1 175 ? 10.845 13.664 0.108 1.00 89.06 175 ILE A O 1
ATOM 1403 N N . PHE A 1 176 ? 12.124 12.351 -1.195 1.00 87.56 176 PHE A N 1
ATOM 1404 C CA . PHE A 1 176 ? 11.846 11.123 -0.437 1.00 87.56 176 PHE A CA 1
ATOM 1405 C C . PHE A 1 176 ? 12.177 11.261 1.048 1.00 87.56 176 PHE A C 1
ATOM 1407 O O . PHE A 1 176 ? 11.333 10.964 1.884 1.00 87.56 176 PHE A O 1
ATOM 1414 N N . LEU A 1 177 ? 13.358 11.787 1.389 1.00 86.69 177 LEU A N 1
ATOM 1415 C CA . LEU A 1 177 ? 13.763 11.962 2.789 1.00 86.69 177 LEU A CA 1
ATOM 1416 C C . LEU A 1 177 ? 12.833 12.895 3.577 1.00 86.69 177 LEU A C 1
ATOM 1418 O O . LEU A 1 177 ? 12.677 12.720 4.780 1.00 86.69 177 LEU A O 1
ATOM 1422 N N . ARG A 1 178 ? 12.209 13.884 2.925 1.00 86.62 178 ARG A N 1
ATOM 1423 C CA . ARG A 1 178 ? 11.233 14.777 3.574 1.00 86.62 178 ARG A CA 1
ATOM 1424 C C . ARG A 1 178 ? 9.855 14.140 3.761 1.00 86.62 178 ARG A C 1
ATOM 1426 O O . ARG A 1 178 ? 9.099 14.612 4.606 1.00 86.62 178 ARG A O 1
ATOM 1433 N N . LEU A 1 179 ? 9.542 13.103 2.988 1.00 85.88 179 LEU A N 1
ATOM 1434 C CA . LEU A 1 179 ? 8.284 12.356 3.052 1.00 85.88 179 LEU A CA 1
ATOM 1435 C C . LEU A 1 179 ? 8.360 11.129 3.974 1.00 85.88 179 LEU A C 1
ATOM 1437 O O . LEU A 1 179 ? 7.388 10.386 4.091 1.00 85.88 179 LEU A O 1
ATOM 1441 N N . ILE A 1 180 ? 9.498 10.911 4.635 1.00 83.0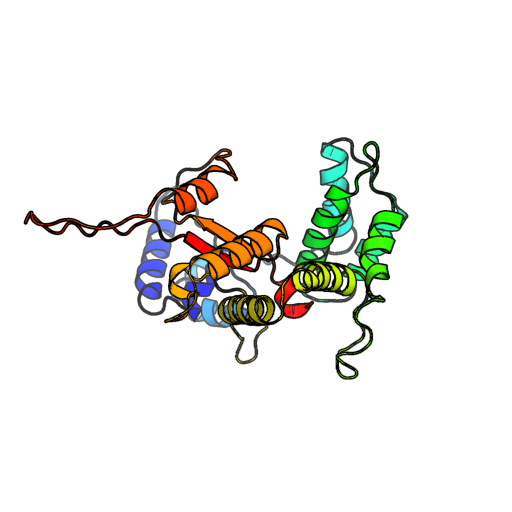6 180 ILE A N 1
ATOM 1442 C CA . ILE A 1 180 ? 9.683 9.852 5.628 1.00 83.06 180 ILE A CA 1
ATOM 1443 C C . ILE A 1 180 ? 9.654 10.480 7.021 1.00 83.06 180 ILE A C 1
ATOM 1445 O O . ILE A 1 180 ? 10.361 11.448 7.305 1.00 83.06 180 ILE A O 1
ATOM 1449 N N . HIS A 1 181 ? 8.836 9.915 7.901 1.00 76.69 181 HIS A N 1
ATOM 1450 C CA . HIS A 1 181 ? 8.917 10.130 9.333 1.00 76.69 181 HIS A CA 1
ATOM 1451 C C . HIS A 1 181 ? 9.740 8.998 9.948 1.00 76.69 181 HIS A C 1
ATOM 1453 O O . HIS A 1 181 ? 9.290 7.851 10.011 1.00 76.69 181 HIS A O 1
ATOM 1459 N N . PHE A 1 182 ? 10.954 9.335 10.378 1.00 75.88 182 PHE A N 1
ATOM 1460 C CA . PHE A 1 182 ? 11.854 8.386 11.021 1.00 75.88 182 PHE A CA 1
ATOM 1461 C C . PHE A 1 182 ? 11.350 8.059 12.423 1.00 75.88 182 PHE A C 1
ATOM 1463 O O . PHE A 1 182 ? 11.182 8.958 13.249 1.00 75.88 182 PHE A O 1
ATOM 1470 N N . GLY A 1 183 ? 11.087 6.781 12.683 1.00 62.69 183 GLY A N 1
ATOM 1471 C CA . GLY A 1 183 ? 10.601 6.343 13.984 1.00 62.69 183 GLY A CA 1
ATOM 1472 C C . GLY A 1 183 ? 11.736 6.302 15.008 1.00 62.69 183 GLY A C 1
ATOM 1473 O O . GLY A 1 183 ? 12.717 5.587 14.819 1.00 62.69 183 GLY A O 1
ATOM 1474 N N . GLU A 1 184 ? 11.604 6.998 16.140 1.00 64.88 184 GLU A N 1
ATOM 1475 C CA . GLU A 1 184 ? 12.521 6.849 17.284 1.00 64.88 184 GLU A CA 1
ATOM 1476 C C . GLU A 1 184 ? 12.274 5.498 17.992 1.00 64.88 184 GLU A C 1
ATOM 1478 O O . GLU A 1 184 ? 11.653 5.424 19.049 1.00 64.88 184 GLU A O 1
ATOM 1483 N N . GLY A 1 185 ? 12.708 4.394 17.372 1.00 60.62 185 GLY A N 1
ATOM 1484 C CA . GLY A 1 185 ? 12.504 3.024 17.872 1.00 60.62 185 GLY A CA 1
ATOM 1485 C C . GLY A 1 185 ? 11.241 2.317 17.356 1.00 60.62 185 GLY A C 1
ATOM 1486 O O . GLY A 1 185 ? 10.924 1.224 17.824 1.00 60.62 185 GLY A O 1
ATOM 1487 N N . ARG A 1 186 ? 10.538 2.911 16.383 1.00 68.69 186 ARG A N 1
ATOM 1488 C CA . ARG A 1 186 ? 9.417 2.312 15.628 1.00 68.69 186 ARG A CA 1
ATOM 1489 C C . ARG A 1 186 ? 9.806 2.185 14.149 1.00 68.69 186 ARG A C 1
ATOM 1491 O O . ARG A 1 186 ? 10.814 2.749 13.735 1.00 68.69 186 ARG A O 1
ATOM 1498 N N . ALA A 1 187 ? 9.028 1.447 13.358 1.00 65.88 187 ALA A N 1
ATOM 1499 C CA . ALA A 1 187 ? 9.241 1.406 11.911 1.00 65.88 187 ALA A CA 1
ATOM 1500 C C . ALA A 1 187 ? 9.030 2.800 11.296 1.00 65.88 187 ALA A C 1
ATOM 1502 O O . ALA A 1 187 ? 8.119 3.520 11.708 1.00 65.88 187 ALA A O 1
ATOM 1503 N N . ASP A 1 188 ? 9.852 3.158 10.309 1.00 73.75 188 ASP A N 1
ATOM 1504 C CA . ASP A 1 188 ? 9.701 4.410 9.569 1.00 73.75 188 ASP A CA 1
ATOM 1505 C C . ASP A 1 188 ? 8.334 4.454 8.875 1.00 73.75 188 ASP A C 1
ATOM 1507 O O . ASP A 1 188 ? 7.878 3.467 8.292 1.00 73.75 188 ASP A O 1
ATOM 1511 N N . THR A 1 189 ? 7.673 5.607 8.944 1.00 71.31 189 THR A N 1
ATOM 1512 C CA . THR A 1 189 ? 6.332 5.808 8.381 1.00 71.31 189 THR A CA 1
ATOM 1513 C C . THR A 1 189 ? 6.354 6.878 7.306 1.00 71.31 189 THR A C 1
ATOM 1515 O O . THR A 1 189 ? 7.250 7.722 7.247 1.00 71.31 189 THR A O 1
ATOM 1518 N N . ARG A 1 190 ? 5.364 6.843 6.416 1.00 79.50 190 ARG A N 1
ATOM 1519 C CA . ARG A 1 190 ? 5.173 7.903 5.424 1.00 79.50 190 ARG A CA 1
ATOM 1520 C C . ARG A 1 190 ? 4.588 9.157 6.077 1.00 79.50 190 ARG A C 1
ATOM 1522 O O . ARG A 1 190 ? 3.772 9.067 6.994 1.00 79.50 190 ARG A O 1
ATOM 1529 N N . ARG A 1 191 ? 4.966 10.323 5.566 1.00 79.62 191 ARG A N 1
ATOM 1530 C CA . ARG A 1 191 ? 4.437 11.627 5.966 1.00 79.62 191 ARG A CA 1
ATOM 1531 C C . ARG A 1 191 ? 3.939 12.373 4.738 1.00 79.62 191 ARG A C 1
ATOM 1533 O O . ARG A 1 191 ? 4.666 12.494 3.754 1.00 79.62 191 ARG A O 1
ATOM 1540 N N . GLN A 1 192 ? 2.759 12.976 4.854 1.00 82.19 192 GLN A N 1
ATOM 1541 C CA . GLN A 1 192 ? 2.255 13.897 3.843 1.00 82.19 192 GLN A CA 1
ATOM 1542 C C . GLN A 1 192 ? 2.856 15.292 4.028 1.00 82.19 192 GLN A C 1
ATOM 1544 O O . GLN A 1 192 ? 2.909 15.830 5.137 1.00 82.19 192 GLN A O 1
ATOM 1549 N N . VAL A 1 193 ? 3.336 15.886 2.937 1.00 84.25 193 VAL A N 1
ATOM 1550 C CA . VAL A 1 193 ? 3.934 17.228 2.943 1.00 84.25 193 VAL A CA 1
ATOM 1551 C C . VAL A 1 193 ? 3.398 18.020 1.760 1.00 84.25 193 VAL A C 1
ATOM 1553 O O . VAL A 1 193 ? 3.297 17.485 0.657 1.00 84.25 193 VAL A O 1
ATOM 1556 N N . SER A 1 194 ? 3.068 19.297 1.965 1.00 85.69 194 SER A N 1
ATOM 1557 C CA . SER A 1 194 ? 2.615 20.147 0.863 1.00 85.69 194 SER A CA 1
ATOM 1558 C C . SER A 1 194 ? 3.712 20.320 -0.191 1.00 85.69 194 SER A C 1
ATOM 1560 O O . SER A 1 194 ? 4.910 20.334 0.125 1.00 85.69 194 SER A O 1
ATOM 1562 N N . VAL A 1 195 ? 3.312 20.479 -1.454 1.00 84.88 195 VAL A N 1
ATOM 1563 C CA . VAL A 1 195 ? 4.249 20.742 -2.555 1.00 84.88 195 VAL A CA 1
ATOM 1564 C C . VAL A 1 195 ? 5.110 21.967 -2.240 1.00 84.88 195 VAL A C 1
ATOM 1566 O O . VAL A 1 195 ? 6.316 21.935 -2.476 1.00 84.88 195 VAL A O 1
ATOM 1569 N N . GLU A 1 196 ? 4.543 23.023 -1.647 1.00 82.94 196 GLU A N 1
ATOM 1570 C CA . GLU A 1 196 ? 5.300 24.224 -1.278 1.00 82.94 196 GLU A CA 1
ATOM 1571 C C . GLU A 1 196 ? 6.358 23.937 -0.206 1.00 82.94 196 GLU A C 1
ATOM 1573 O O . GLU A 1 196 ? 7.482 24.426 -0.308 1.00 82.94 196 GLU A O 1
ATOM 1578 N N . ALA A 1 197 ? 6.038 23.110 0.792 1.00 83.25 197 ALA A N 1
ATOM 1579 C CA . ALA A 1 197 ? 6.955 22.759 1.874 1.00 83.25 197 ALA A CA 1
ATOM 1580 C C . ALA A 1 197 ? 8.087 21.807 1.429 1.00 83.25 197 ALA A C 1
ATOM 1582 O O . ALA A 1 197 ? 9.163 21.769 2.039 1.00 83.25 197 ALA A O 1
ATOM 1583 N N . LEU A 1 198 ? 7.892 21.046 0.347 1.00 82.75 198 LEU A N 1
ATOM 1584 C CA . LEU A 1 198 ? 8.945 20.210 -0.246 1.00 82.75 198 LEU A CA 1
ATOM 1585 C C . LEU A 1 198 ? 9.992 21.004 -1.030 1.00 82.75 198 LEU A C 1
ATOM 1587 O O . LEU A 1 198 ? 11.114 20.517 -1.239 1.00 82.75 198 LEU A O 1
ATOM 1591 N N . ARG A 1 199 ? 9.652 22.224 -1.442 1.00 81.56 199 ARG A N 1
ATOM 1592 C CA . ARG A 1 199 ? 10.556 23.093 -2.187 1.00 81.56 199 ARG A CA 1
ATOM 1593 C C . ARG A 1 199 ? 11.616 23.676 -1.260 1.00 81.56 199 ARG A C 1
ATOM 1595 O O . ARG A 1 199 ? 11.382 23.941 -0.080 1.00 81.56 199 ARG A O 1
ATOM 1602 N N . SER A 1 200 ? 12.821 23.834 -1.792 1.00 75.62 200 SER A N 1
ATOM 1603 C CA . SER A 1 200 ? 13.912 24.520 -1.096 1.00 75.62 200 SER A CA 1
ATOM 1604 C C . SER A 1 200 ? 14.072 25.939 -1.632 1.00 75.62 200 SER A C 1
ATOM 1606 O O . SER A 1 200 ? 13.900 26.189 -2.826 1.00 75.62 200 SER A O 1
ATOM 1608 N N . SER A 1 201 ? 14.438 26.876 -0.757 1.00 65.75 201 SER A N 1
ATOM 1609 C CA . SER A 1 201 ? 14.725 28.257 -1.151 1.00 65.75 201 SER A CA 1
ATOM 1610 C C . SER A 1 201 ? 15.864 28.298 -2.176 1.00 65.75 201 SER A C 1
ATOM 1612 O O . SER A 1 201 ? 16.955 27.803 -1.903 1.00 65.75 201 SER A O 1
ATOM 1614 N N . GLY A 1 202 ? 15.609 28.886 -3.349 1.00 66.31 202 GLY A N 1
ATOM 1615 C CA . GLY A 1 202 ? 16.591 29.019 -4.435 1.00 66.31 202 GLY A CA 1
ATOM 1616 C C . GLY A 1 202 ? 16.610 27.876 -5.456 1.00 66.31 202 GLY A C 1
ATOM 1617 O O . GLY A 1 202 ? 17.458 27.875 -6.344 1.00 66.31 202 GLY A O 1
ATOM 1618 N N . GLU A 1 203 ? 15.697 26.910 -5.354 1.00 72.81 203 GLU A N 1
ATOM 1619 C CA . GLU A 1 203 ? 15.561 25.832 -6.334 1.00 72.81 203 GLU A CA 1
ATOM 1620 C C . GLU A 1 203 ? 14.727 26.256 -7.551 1.00 72.81 203 GLU A C 1
ATOM 1622 O O . GLU A 1 203 ? 13.717 26.952 -7.418 1.00 72.81 203 GLU A O 1
ATOM 1627 N N . ASP A 1 204 ? 15.136 25.809 -8.740 1.00 80.88 204 ASP A N 1
ATOM 1628 C CA . ASP A 1 204 ? 14.394 26.050 -9.974 1.00 80.88 204 ASP A CA 1
ATOM 1629 C C . ASP A 1 204 ? 13.022 25.360 -9.923 1.00 80.88 204 ASP A C 1
ATOM 1631 O O . ASP A 1 204 ? 12.911 24.131 -9.870 1.00 80.88 204 ASP A O 1
ATOM 1635 N N . SER A 1 205 ? 11.969 26.182 -9.952 1.00 81.19 205 SER A N 1
ATOM 1636 C CA . SER A 1 205 ? 10.568 25.757 -9.958 1.00 81.19 205 SER A CA 1
ATOM 1637 C C . SER A 1 205 ? 10.258 24.753 -11.060 1.00 81.19 205 SER A C 1
ATOM 1639 O O . SER A 1 205 ? 9.512 23.804 -10.830 1.00 81.19 205 SER A O 1
ATOM 1641 N N . SER A 1 206 ? 10.805 24.981 -12.255 1.00 83.69 206 SER A N 1
ATOM 1642 C CA . SER A 1 206 ? 10.520 24.155 -13.422 1.00 83.69 206 SER A CA 1
ATOM 1643 C C . SER A 1 206 ? 11.146 22.778 -13.251 1.00 83.69 206 SER A C 1
ATOM 1645 O O . SER A 1 206 ? 10.468 21.766 -13.417 1.00 83.69 206 SER A O 1
ATOM 1647 N N . LEU A 1 207 ? 12.412 22.747 -12.823 1.00 85.81 207 LEU A N 1
ATOM 1648 C CA . LEU A 1 207 ? 13.150 21.511 -12.578 1.00 85.81 207 LEU A CA 1
ATOM 1649 C C . LEU A 1 207 ? 12.497 20.667 -11.477 1.00 85.81 207 LEU A C 1
ATOM 1651 O O . LEU A 1 207 ? 12.333 19.461 -11.635 1.00 85.81 207 LEU A O 1
ATOM 1655 N N . PHE A 1 208 ? 12.099 21.293 -10.366 1.00 88.31 208 PHE A N 1
ATOM 1656 C CA . PHE A 1 208 ? 11.423 20.594 -9.274 1.00 88.31 208 PHE A CA 1
ATOM 1657 C C . PHE A 1 208 ? 10.098 19.968 -9.734 1.00 88.31 208 PHE A C 1
ATOM 1659 O O . PHE A 1 208 ? 9.845 18.796 -9.458 1.00 88.31 208 PHE A O 1
ATOM 1666 N N . ASN A 1 209 ? 9.270 20.724 -10.462 1.00 87.25 209 ASN A N 1
ATOM 1667 C CA . ASN A 1 209 ? 7.975 20.241 -10.945 1.00 87.25 209 ASN A CA 1
ATOM 1668 C C . ASN A 1 209 ? 8.119 19.110 -11.972 1.00 87.25 209 ASN A C 1
ATOM 1670 O O . ASN A 1 209 ? 7.320 18.175 -11.961 1.00 87.25 209 ASN A O 1
ATOM 1674 N N . GLU A 1 210 ? 9.136 19.166 -12.834 1.00 89.19 210 GLU A N 1
ATOM 1675 C CA . GLU A 1 210 ? 9.451 18.096 -13.785 1.00 89.19 210 GLU A CA 1
ATOM 1676 C C . GLU A 1 210 ? 9.836 16.799 -13.059 1.00 89.19 210 GLU A C 1
ATOM 1678 O O . GLU A 1 210 ? 9.289 15.736 -13.353 1.00 89.19 210 GLU A O 1
ATOM 1683 N N . ILE A 1 211 ? 10.709 16.891 -12.050 1.00 90.25 211 ILE A N 1
ATOM 1684 C CA . ILE A 1 211 ? 11.106 15.739 -11.228 1.00 90.25 211 ILE A CA 1
ATOM 1685 C C . ILE A 1 211 ? 9.898 15.178 -10.479 1.00 90.25 211 ILE A C 1
ATOM 1687 O O . ILE A 1 211 ? 9.685 13.967 -10.484 1.00 90.25 211 ILE A O 1
ATOM 1691 N N . LEU A 1 212 ? 9.093 16.039 -9.851 1.00 89.06 212 LEU A N 1
ATOM 1692 C CA . LEU A 1 212 ? 7.898 15.619 -9.125 1.00 89.06 212 LEU A CA 1
ATOM 1693 C C . LEU A 1 212 ? 6.929 14.878 -10.053 1.00 89.06 212 LEU A C 1
ATOM 1695 O O . LEU A 1 212 ? 6.468 13.791 -9.709 1.00 89.06 212 LEU A O 1
ATOM 1699 N N . ARG A 1 213 ? 6.673 15.421 -11.250 1.00 88.88 213 ARG A N 1
ATOM 1700 C CA . ARG A 1 213 ? 5.820 14.785 -12.258 1.00 88.88 213 ARG A CA 1
ATOM 1701 C C . ARG A 1 213 ? 6.365 13.422 -12.665 1.00 88.88 213 ARG A C 1
ATOM 1703 O O . ARG A 1 213 ? 5.619 12.452 -12.624 1.00 88.88 213 ARG A O 1
ATOM 1710 N N . HIS A 1 214 ? 7.658 13.324 -12.969 1.00 90.88 214 HIS A N 1
ATOM 1711 C CA . HIS A 1 214 ? 8.297 12.053 -13.314 1.00 90.88 214 HIS A CA 1
ATOM 1712 C C . HIS A 1 214 ? 8.163 11.015 -12.191 1.00 90.88 214 HIS A C 1
ATOM 1714 O O . HIS A 1 214 ? 7.793 9.871 -12.447 1.00 90.88 214 HIS A O 1
ATOM 1720 N N . LEU A 1 215 ? 8.400 11.400 -10.933 1.00 89.00 215 LEU A N 1
ATOM 1721 C CA 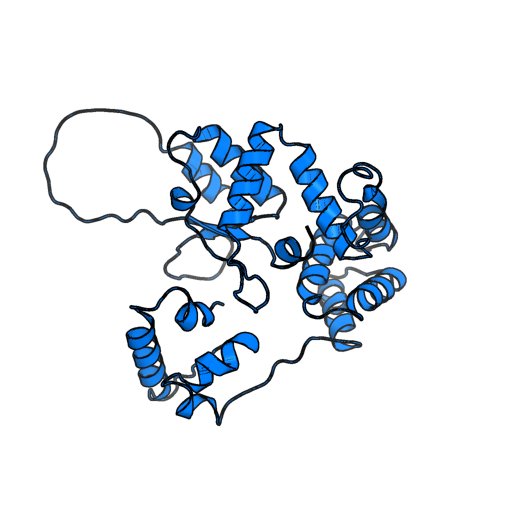. LEU A 1 215 ? 8.259 10.495 -9.787 1.00 89.00 215 LEU A CA 1
ATOM 1722 C C . LEU A 1 215 ? 6.804 10.038 -9.575 1.00 89.00 215 LEU A C 1
ATOM 1724 O O . LEU A 1 215 ? 6.577 8.884 -9.211 1.00 89.00 215 LEU A O 1
ATOM 1728 N N . VAL A 1 216 ? 5.820 10.904 -9.837 1.00 88.00 216 VAL A N 1
ATOM 1729 C CA . VAL A 1 216 ? 4.385 10.571 -9.774 1.00 88.00 216 VAL A CA 1
ATOM 1730 C C . VAL A 1 216 ? 3.958 9.676 -10.941 1.00 88.00 216 VAL A C 1
ATOM 1732 O O . VAL A 1 216 ? 3.259 8.682 -10.744 1.00 88.00 216 VAL A O 1
ATOM 1735 N N . GLU A 1 217 ? 4.407 9.966 -12.162 1.00 86.31 217 GLU A N 1
ATOM 1736 C CA . GLU A 1 217 ? 4.155 9.140 -13.350 1.00 86.31 217 GLU A CA 1
ATOM 1737 C C . GLU A 1 217 ? 4.729 7.732 -13.182 1.00 86.31 217 GLU A C 1
ATOM 1739 O O . GLU A 1 217 ? 4.074 6.740 -13.511 1.00 86.31 217 GLU A O 1
ATOM 1744 N N . ARG A 1 218 ? 5.924 7.640 -12.589 1.00 86.19 218 ARG A N 1
ATOM 1745 C CA . ARG A 1 218 ? 6.569 6.379 -12.205 1.00 86.19 218 ARG A CA 1
ATOM 1746 C C . ARG A 1 218 ? 5.984 5.757 -10.938 1.00 86.19 218 ARG A C 1
ATOM 1748 O O . ARG A 1 218 ? 6.467 4.707 -10.528 1.00 86.19 218 ARG A O 1
ATOM 1755 N N . ARG A 1 219 ? 4.934 6.345 -10.357 1.00 80.75 219 ARG A N 1
ATOM 1756 C CA . ARG A 1 219 ? 4.220 5.858 -9.165 1.00 80.75 219 ARG A CA 1
ATOM 1757 C C . ARG A 1 219 ? 5.114 5.669 -7.940 1.00 80.75 219 ARG A C 1
ATOM 1759 O O . ARG A 1 219 ? 4.828 4.837 -7.092 1.00 80.75 219 ARG A O 1
ATOM 1766 N N . LEU A 1 220 ? 6.194 6.435 -7.834 1.00 85.06 220 LEU A N 1
ATOM 1767 C CA . LEU A 1 220 ? 6.990 6.465 -6.610 1.00 85.06 220 LEU A CA 1
ATOM 1768 C C . LEU A 1 220 ? 6.401 7.439 -5.585 1.00 85.06 220 LEU A C 1
ATOM 1770 O O . LEU A 1 220 ? 6.549 7.241 -4.380 1.00 85.06 220 LEU A O 1
ATOM 1774 N N . LEU A 1 221 ? 5.697 8.463 -6.070 1.00 87.25 221 LEU A N 1
ATOM 1775 C CA . LEU A 1 221 ? 4.979 9.446 -5.267 1.00 87.25 221 LEU A CA 1
ATOM 1776 C C . LEU A 1 221 ? 3.501 9.494 -5.667 1.00 87.25 221 LEU A C 1
ATOM 1778 O O . LEU A 1 221 ? 3.140 9.196 -6.807 1.00 87.25 221 LEU A O 1
ATOM 1782 N N . THR A 1 222 ? 2.654 9.914 -4.737 1.00 84.94 222 THR A N 1
ATOM 1783 C CA . THR A 1 222 ? 1.232 10.197 -4.960 1.00 84.94 222 THR A CA 1
ATOM 1784 C C . THR A 1 222 ? 0.918 11.634 -4.582 1.00 84.94 222 THR A C 1
ATOM 1786 O O . THR A 1 222 ? 1.447 12.149 -3.598 1.00 84.94 222 THR A O 1
ATOM 1789 N N . LEU A 1 223 ? 0.039 12.271 -5.355 1.00 84.38 223 LEU A N 1
ATOM 1790 C CA . LEU A 1 223 ? -0.503 13.590 -5.043 1.00 84.38 223 LEU A CA 1
ATOM 1791 C C . LEU A 1 223 ? -1.900 13.422 -4.451 1.00 84.38 223 LEU A C 1
ATOM 1793 O O . LEU A 1 223 ? -2.719 12.688 -5.000 1.00 84.38 223 LEU A O 1
ATOM 1797 N N . SER A 1 224 ? -2.158 14.115 -3.350 1.00 76.94 224 SER A N 1
ATOM 1798 C CA . SER A 1 224 ? -3.468 14.195 -2.710 1.00 76.94 224 SER A CA 1
ATOM 1799 C C . SER A 1 224 ? -3.910 15.652 -2.772 1.00 76.94 224 SER A C 1
ATOM 1801 O O . SER A 1 224 ? -3.229 16.529 -2.236 1.00 76.94 224 SER A O 1
ATOM 1803 N N . GLY A 1 225 ? -5.019 15.936 -3.451 1.00 55.59 225 GLY A N 1
ATOM 1804 C CA . GLY A 1 225 ? -5.654 17.247 -3.346 1.00 55.59 225 GLY A CA 1
ATOM 1805 C C . GLY A 1 225 ? -6.266 17.397 -1.956 1.00 55.59 225 GLY A C 1
ATOM 1806 O O . GLY A 1 225 ? -6.898 16.463 -1.466 1.00 55.59 225 GLY A O 1
ATOM 1807 N N . SER A 1 226 ? -6.102 18.555 -1.315 1.00 38.91 226 SER A N 1
ATOM 1808 C CA . SER A 1 226 ? -6.957 18.938 -0.187 1.00 38.91 226 SER A CA 1
ATOM 1809 C C . SER A 1 226 ? -8.361 19.269 -0.707 1.00 38.91 226 SER A C 1
ATOM 1811 O O . SER A 1 226 ? -8.804 20.414 -0.706 1.00 38.91 226 SER A O 1
ATOM 1813 N N . GLU A 1 227 ? -9.077 18.259 -1.197 1.00 38.72 227 GLU A N 1
ATOM 1814 C CA . GLU A 1 227 ? -10.512 18.378 -1.404 1.00 38.72 227 GLU A CA 1
ATOM 1815 C C . GLU A 1 227 ? -11.169 18.314 -0.026 1.00 38.72 227 GLU A C 1
ATOM 1817 O O . GLU A 1 227 ? -11.189 17.272 0.630 1.00 38.72 227 GLU A O 1
ATOM 1822 N N . ARG A 1 228 ? -11.722 19.445 0.431 1.00 31.22 228 ARG A N 1
ATOM 1823 C CA . ARG A 1 228 ? -12.887 19.365 1.315 1.00 31.22 228 ARG A CA 1
ATOM 1824 C C . ARG A 1 228 ? -13.915 18.532 0.557 1.00 31.22 228 ARG A C 1
ATOM 1826 O O . ARG A 1 228 ? -14.314 18.908 -0.539 1.00 31.22 228 ARG A O 1
ATOM 1833 N N . GLU A 1 229 ? -14.219 17.380 1.129 1.00 31.69 229 GLU A N 1
ATOM 1834 C CA . GLU A 1 229 ? -14.928 16.254 0.538 1.00 31.69 229 GLU A CA 1
ATOM 1835 C C . GLU A 1 229 ? -16.057 16.622 -0.433 1.00 31.69 229 GLU A C 1
ATOM 1837 O O . GLU A 1 229 ? -17.036 17.271 -0.070 1.00 31.69 229 GLU A O 1
ATOM 1842 N N . SER A 1 230 ? -15.992 16.030 -1.622 1.00 23.81 230 SER A N 1
ATOM 1843 C CA . SER A 1 230 ? -17.150 15.351 -2.198 1.00 23.81 230 SER A CA 1
ATOM 1844 C C . SER A 1 230 ? -16.667 14.234 -3.121 1.00 23.81 230 SER A C 1
ATOM 1846 O O . SER A 1 230 ? -16.262 14.476 -4.251 1.00 23.81 230 SER A O 1
ATOM 1848 N N . SER A 1 231 ? -16.696 12.995 -2.636 1.00 25.56 231 SER A N 1
ATOM 1849 C CA . SER A 1 231 ? -16.667 11.810 -3.508 1.00 25.56 231 SER A CA 1
ATOM 1850 C C . SER A 1 231 ? -18.092 11.515 -4.020 1.00 25.56 231 SER A C 1
ATOM 1852 O O . SER A 1 231 ? -19.037 11.975 -3.376 1.00 25.56 231 SER A O 1
ATOM 1854 N N . PRO A 1 232 ? -18.313 10.699 -5.076 1.00 38.12 232 PRO A N 1
ATOM 1855 C CA . PRO A 1 232 ? -17.345 9.906 -5.838 1.00 38.12 232 PRO A CA 1
ATOM 1856 C C . PRO A 1 232 ? -17.490 10.052 -7.368 1.00 38.12 232 PRO A C 1
ATOM 1858 O O . PRO A 1 232 ? -18.587 9.953 -7.909 1.00 38.12 232 PRO A O 1
ATOM 1861 N N . ASN A 1 233 ? -16.366 10.205 -8.067 1.00 25.69 233 ASN A N 1
ATOM 1862 C CA . ASN A 1 233 ? -16.041 9.593 -9.366 1.00 25.69 233 ASN A CA 1
ATOM 1863 C C . ASN A 1 233 ? -15.010 10.457 -10.085 1.00 25.69 233 ASN A C 1
ATOM 1865 O O . ASN A 1 233 ? -15.230 11.644 -10.282 1.00 25.69 233 ASN A O 1
ATOM 1869 N N . SER A 1 234 ? -13.919 9.807 -10.497 1.00 42.69 234 SER A N 1
ATOM 1870 C CA . SER A 1 234 ? -13.069 10.166 -11.638 1.00 42.69 234 SER A CA 1
ATOM 1871 C C . SER A 1 234 ? -13.039 11.649 -12.024 1.00 42.69 234 SER A C 1
ATOM 1873 O O . SER A 1 234 ? -13.875 12.087 -12.814 1.00 42.69 234 SER A O 1
ATOM 1875 N N . VAL A 1 235 ? -12.012 12.387 -11.601 1.00 32.75 235 VAL A N 1
ATOM 1876 C CA . VAL A 1 235 ? -11.657 13.622 -12.306 1.00 32.75 235 VAL A CA 1
ATOM 1877 C C . VAL A 1 235 ? -10.166 13.631 -12.628 1.00 32.75 235 VAL A C 1
ATOM 1879 O O . VAL A 1 235 ? -9.296 13.646 -11.763 1.00 32.75 235 VAL A O 1
ATOM 1882 N N . ASN A 1 236 ? -9.939 13.470 -13.930 1.00 36.00 236 ASN A N 1
ATOM 1883 C CA . ASN A 1 236 ? -8.783 13.775 -14.760 1.00 36.00 236 ASN A CA 1
ATOM 1884 C C . ASN A 1 236 ? -7.413 13.960 -14.093 1.00 36.00 236 ASN A C 1
ATOM 1886 O O . ASN A 1 236 ? -7.033 15.023 -13.609 1.00 36.00 236 ASN A O 1
ATOM 1890 N N . ARG A 1 237 ? -6.591 12.929 -14.309 1.00 40.28 237 ARG A N 1
ATOM 1891 C CA . ARG A 1 237 ? -5.130 12.913 -14.162 1.00 40.28 237 ARG A CA 1
ATOM 1892 C C . ARG A 1 237 ? -4.422 14.046 -14.936 1.00 40.28 237 ARG A C 1
ATOM 1894 O O . ARG A 1 237 ? -3.315 14.420 -14.560 1.00 40.28 237 ARG A O 1
ATOM 1901 N N . ASP A 1 238 ? -5.080 14.612 -15.951 1.00 36.72 238 ASP A N 1
ATOM 1902 C CA . ASP A 1 238 ? -4.566 15.709 -16.781 1.00 36.72 238 ASP A CA 1
ATOM 1903 C C . ASP A 1 238 ? -4.936 17.114 -16.257 1.00 36.72 238 ASP A C 1
ATOM 1905 O O . ASP A 1 238 ? -4.187 18.063 -16.483 1.00 36.72 238 ASP A O 1
ATOM 1909 N N . GLU A 1 239 ? -6.018 17.274 -15.483 1.00 38.34 239 GLU A N 1
ATOM 1910 C CA . GLU A 1 239 ? -6.465 18.595 -14.994 1.00 38.34 239 GLU A CA 1
ATOM 1911 C C . GLU A 1 239 ? -5.585 19.132 -13.859 1.00 38.34 239 GLU A C 1
ATOM 1913 O O . GLU A 1 239 ? -5.233 20.313 -13.853 1.00 38.34 239 GLU A O 1
ATOM 1918 N N . ALA A 1 240 ? -5.134 18.263 -12.948 1.00 42.12 240 ALA A N 1
ATOM 1919 C CA . ALA A 1 240 ? -4.231 18.661 -11.865 1.00 42.12 240 ALA A CA 1
ATOM 1920 C C . ALA A 1 240 ? -2.861 19.144 -12.386 1.00 42.12 240 ALA A C 1
ATOM 1922 O O . ALA A 1 240 ? -2.235 20.025 -11.795 1.00 42.12 240 ALA A O 1
ATOM 1923 N N . LEU A 1 241 ? -2.397 18.592 -13.514 1.00 41.94 241 LEU A N 1
ATOM 1924 C CA . LEU A 1 241 ? -1.144 18.993 -14.157 1.00 41.94 241 LEU A CA 1
ATOM 1925 C C . LEU A 1 241 ? -1.317 20.230 -15.049 1.00 41.94 241 LEU A C 1
ATOM 1927 O O . LEU A 1 241 ? -0.393 21.042 -15.126 1.00 41.94 241 LEU A O 1
ATOM 1931 N N . HIS A 1 242 ? -2.489 20.411 -15.666 1.00 37.69 242 HIS A N 1
ATOM 1932 C CA . HIS A 1 242 ? -2.805 21.607 -16.448 1.00 37.69 242 HIS A CA 1
ATOM 1933 C C . HIS A 1 242 ? -2.901 22.861 -15.567 1.00 37.69 242 HIS A C 1
ATOM 1935 O O . HIS A 1 242 ? -2.387 23.917 -15.945 1.00 37.69 242 HIS A O 1
ATOM 1941 N N . TYR A 1 243 ? -3.440 22.724 -14.350 1.00 39.56 243 TYR A N 1
ATOM 1942 C CA . TYR A 1 243 ? -3.534 23.817 -13.376 1.00 39.56 243 TYR A CA 1
ATOM 1943 C C . TYR A 1 243 ? -2.162 24.408 -13.005 1.00 39.56 243 TYR A C 1
ATOM 1945 O O . TYR A 1 243 ? -2.030 25.617 -12.799 1.00 39.56 243 TYR A O 1
ATOM 1953 N N . LEU A 1 244 ? -1.123 23.564 -12.980 1.00 40.56 244 LEU A N 1
ATOM 1954 C CA . LEU A 1 244 ? 0.264 23.946 -12.693 1.00 40.56 244 LEU A CA 1
ATOM 1955 C C . LEU A 1 244 ? 0.974 24.623 -13.880 1.00 40.56 244 LEU A C 1
ATOM 1957 O O . LEU A 1 244 ? 2.018 25.242 -13.678 1.00 40.56 244 LEU A O 1
ATOM 1961 N N . ALA A 1 245 ? 0.438 24.510 -15.100 1.00 39.66 245 ALA A N 1
ATOM 1962 C CA . ALA A 1 245 ? 1.045 25.057 -16.314 1.00 39.66 245 ALA A CA 1
ATOM 1963 C C . ALA A 1 245 ? 0.523 26.458 -16.688 1.00 39.66 245 ALA A C 1
ATOM 1965 O O . ALA A 1 245 ? 1.258 27.222 -17.309 1.00 39.66 245 ALA A O 1
ATOM 1966 N N . GLU A 1 246 ? -0.709 26.815 -16.309 1.00 33.38 246 GLU A N 1
ATOM 1967 C CA . GLU A 1 246 ? -1.352 28.056 -16.782 1.00 33.38 246 GLU A CA 1
ATOM 1968 C C . GLU A 1 246 ? -1.187 29.280 -15.863 1.00 33.38 246 GLU A C 1
ATOM 1970 O O . GLU A 1 246 ? -1.355 30.411 -16.316 1.00 33.38 246 GLU A O 1
ATOM 1975 N N . HIS A 1 247 ? -0.805 29.116 -14.592 1.00 37.25 247 HIS A N 1
ATOM 1976 C CA . HIS A 1 247 ? -0.834 30.217 -13.612 1.00 37.25 247 HIS A CA 1
ATOM 1977 C C . HIS A 1 247 ? 0.533 30.867 -13.333 1.00 37.25 247 HIS A C 1
ATOM 1979 O O . HIS A 1 247 ? 0.967 31.035 -12.193 1.00 37.25 247 HIS A O 1
ATOM 1985 N N . SER A 1 248 ? 1.214 31.303 -14.390 1.00 36.19 248 SER A N 1
ATOM 1986 C CA . SER A 1 248 ? 2.216 32.381 -14.329 1.00 36.19 248 SER A CA 1
ATOM 1987 C C . SER A 1 248 ? 2.190 33.136 -15.658 1.00 36.19 248 SER A C 1
ATOM 1989 O O . SER A 1 248 ? 2.420 32.493 -16.681 1.00 36.19 248 SER A O 1
ATOM 1991 N N . PRO A 1 249 ? 1.919 34.464 -15.692 1.00 36.66 249 PRO A N 1
ATOM 1992 C CA . PRO A 1 249 ? 2.949 35.440 -15.302 1.00 36.66 249 PRO A CA 1
ATOM 1993 C C . PRO A 1 249 ? 2.485 36.831 -14.756 1.00 36.66 249 PRO A C 1
ATOM 1995 O O . PRO A 1 249 ? 1.377 37.297 -14.981 1.00 36.66 249 PRO A O 1
ATOM 1998 N N . LEU A 1 250 ? 3.426 37.481 -14.051 1.00 26.67 250 LEU A N 1
ATOM 1999 C CA . LEU A 1 250 ? 3.812 38.913 -13.937 1.00 26.67 250 LEU A CA 1
ATOM 2000 C C . LEU A 1 250 ? 2.812 40.110 -14.015 1.00 26.67 250 LEU A C 1
ATOM 2002 O O . LEU A 1 250 ? 2.153 40.356 -15.014 1.00 26.67 250 LEU A O 1
ATOM 2006 N N . THR A 1 251 ? 2.963 40.983 -12.997 1.00 31.50 251 THR A N 1
ATOM 2007 C CA . THR A 1 251 ? 2.910 42.476 -12.948 1.00 31.50 251 THR A CA 1
ATOM 2008 C C . THR A 1 251 ? 1.694 43.259 -13.477 1.00 31.50 251 THR A C 1
ATOM 2010 O O . THR A 1 251 ? 1.543 43.401 -14.682 1.00 31.50 251 THR A O 1
ATOM 2013 N N . LEU A 1 252 ? 0.989 43.983 -12.583 1.00 24.67 252 LEU A N 1
ATOM 2014 C CA . LEU A 1 252 ? 0.883 45.464 -12.575 1.00 24.67 252 LEU A CA 1
ATOM 2015 C C . LEU A 1 252 ? -0.014 46.004 -11.438 1.00 24.67 252 LEU A C 1
ATOM 2017 O O . LEU A 1 252 ? -1.140 45.571 -11.237 1.00 24.67 252 LEU A O 1
ATOM 2021 N N . SER A 1 253 ? 0.540 46.994 -10.733 1.00 26.72 253 SER A N 1
ATOM 2022 C CA . SER A 1 253 ? -0.076 48.211 -10.181 1.00 26.72 253 SER A CA 1
ATOM 2023 C C . SER A 1 253 ? -1.565 48.219 -9.784 1.00 26.72 253 SER A C 1
ATOM 2025 O O . SER A 1 253 ? -2.451 48.338 -10.623 1.00 26.72 253 SER A O 1
ATOM 2027 N N . GLY A 1 254 ? -1.787 48.349 -8.471 1.00 32.50 254 GLY A N 1
ATOM 2028 C CA . GLY A 1 254 ? -2.733 49.320 -7.915 1.00 32.50 254 GLY A CA 1
ATOM 2029 C C . GLY A 1 254 ? -4.210 48.937 -7.884 1.00 32.50 254 GLY A C 1
ATOM 2030 O O . GLY A 1 254 ? -4.972 49.391 -8.723 1.00 32.50 254 GLY A O 1
ATOM 2031 N N . CYS A 1 255 ? -4.648 48.269 -6.811 1.00 22.17 255 CYS A N 1
ATOM 2032 C CA . CYS A 1 255 ? -5.945 48.565 -6.194 1.00 22.17 255 CYS A CA 1
ATOM 2033 C C . CYS A 1 255 ? -6.029 47.977 -4.775 1.00 22.17 255 CYS A C 1
ATOM 2035 O O . CYS A 1 255 ? -5.854 46.780 -4.571 1.00 22.17 255 CYS A O 1
ATOM 2037 N N . LYS A 1 256 ? -6.299 48.828 -3.778 1.00 34.59 256 LYS A N 1
ATOM 2038 C CA . LYS A 1 256 ? -6.713 48.402 -2.432 1.00 34.59 256 LYS A CA 1
ATOM 2039 C C . LYS A 1 256 ? -8.109 47.780 -2.518 1.00 34.59 256 LYS A C 1
ATOM 2041 O O . LYS A 1 256 ? -8.998 48.455 -3.037 1.00 34.59 256 LYS A O 1
ATOM 2046 N N . LYS A 1 257 ? -8.308 46.602 -1.912 1.00 25.86 257 LYS A N 1
ATOM 2047 C CA . LYS A 1 257 ? -9.444 46.288 -1.018 1.00 25.86 257 LYS A CA 1
ATOM 2048 C C . LYS A 1 257 ? -9.338 44.876 -0.421 1.00 25.86 257 LYS A C 1
ATOM 2050 O O . LYS A 1 257 ? -9.235 43.899 -1.144 1.00 25.86 257 LYS A O 1
ATOM 2055 N N . GLU A 1 258 ? -9.360 44.873 0.911 1.00 25.02 258 GLU A N 1
ATOM 2056 C CA . GLU A 1 258 ? -9.941 43.892 1.841 1.00 25.02 258 GLU A CA 1
ATOM 2057 C C . GLU A 1 258 ? -9.563 42.406 1.711 1.00 25.02 258 GLU A C 1
ATOM 2059 O O . GLU A 1 258 ? -9.983 41.658 0.836 1.00 25.02 258 GLU A O 1
ATOM 2064 N N . SER A 1 259 ? -8.771 41.995 2.699 1.00 24.73 259 SER A N 1
ATOM 2065 C CA . SER A 1 259 ? -8.219 40.675 2.968 1.00 24.73 259 SER A CA 1
ATOM 2066 C C . SER A 1 259 ? -9.283 39.651 3.371 1.00 24.73 259 SER A C 1
ATOM 2068 O O . SER A 1 259 ? -9.662 39.561 4.538 1.00 24.73 259 SER A O 1
ATOM 2070 N N . ILE A 1 260 ? -9.690 38.826 2.408 1.00 26.84 260 ILE A N 1
ATOM 2071 C CA . ILE A 1 260 ? -10.188 37.469 2.644 1.00 26.84 260 ILE A CA 1
ATOM 2072 C C . ILE A 1 260 ? -9.027 36.542 2.281 1.00 26.84 260 ILE A C 1
ATOM 2074 O O . ILE A 1 260 ? -8.592 36.516 1.131 1.00 26.84 260 ILE A O 1
ATOM 2078 N N . SER A 1 261 ? -8.474 35.834 3.265 1.00 27.77 261 SER A N 1
ATOM 2079 C CA . SER A 1 261 ? -7.407 34.851 3.068 1.00 27.77 261 SER A CA 1
ATOM 2080 C C . SER A 1 261 ? -7.934 33.680 2.235 1.00 27.77 261 SER A C 1
ATOM 2082 O O . SER A 1 261 ? -8.468 32.710 2.770 1.00 27.77 261 SER A O 1
ATOM 2084 N N . GLN A 1 262 ? -7.818 33.796 0.915 1.00 28.61 262 GLN A N 1
ATOM 2085 C CA . GLN A 1 262 ? -7.940 32.684 -0.014 1.00 28.61 262 GLN A CA 1
ATOM 2086 C C . GLN A 1 262 ? -6.705 31.798 0.167 1.00 28.61 262 GLN A C 1
ATOM 2088 O O . GLN A 1 262 ? -5.652 32.046 -0.415 1.00 28.61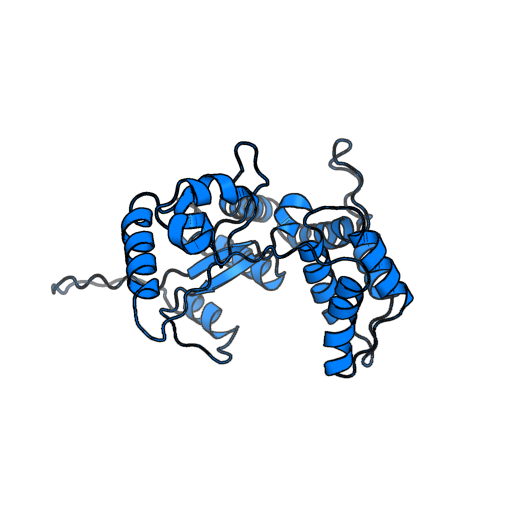 262 GLN A O 1
ATOM 2093 N N . THR A 1 263 ? -6.801 30.796 1.035 1.00 34.66 263 THR A N 1
ATOM 2094 C CA . THR A 1 263 ? -5.844 29.692 1.053 1.00 34.66 263 THR A CA 1
ATOM 2095 C C . THR A 1 263 ? -6.098 28.878 -0.208 1.00 34.66 263 THR A C 1
ATOM 2097 O O . THR A 1 263 ? -7.106 28.180 -0.306 1.00 34.66 263 THR A O 1
ATOM 2100 N N . SER A 1 264 ? -5.224 29.020 -1.205 1.00 37.53 264 SER A N 1
ATOM 2101 C CA . SER A 1 264 ? -5.186 28.119 -2.357 1.00 37.53 264 SER A CA 1
ATOM 2102 C C . SER A 1 264 ? -5.161 26.666 -1.865 1.00 37.53 264 SER A C 1
ATOM 2104 O O . SER A 1 264 ? -4.516 26.403 -0.845 1.00 37.53 264 SER A O 1
ATOM 2106 N N . PRO A 1 265 ? -5.840 25.721 -2.541 1.00 49.56 265 PRO A N 1
ATOM 2107 C CA . PRO A 1 265 ? -5.787 24.318 -2.152 1.00 49.56 265 PRO A CA 1
ATOM 2108 C C . PRO A 1 265 ? -4.335 23.843 -2.242 1.00 49.56 265 PRO A C 1
ATOM 2110 O O . PRO A 1 265 ? -3.761 23.763 -3.328 1.00 49.56 265 PRO A O 1
ATOM 2113 N N . SER A 1 266 ? -3.716 23.580 -1.091 1.00 65.94 266 SER A N 1
ATOM 2114 C CA . SER A 1 266 ? -2.361 23.045 -1.045 1.00 65.94 266 SER A CA 1
ATOM 2115 C C . SER A 1 266 ? -2.429 21.585 -1.469 1.00 65.94 266 SER A C 1
ATOM 2117 O O . SER A 1 266 ? -3.132 20.781 -0.845 1.00 65.94 266 SER A O 1
ATOM 2119 N N . ILE A 1 267 ? -1.734 21.250 -2.552 1.00 82.38 267 ILE A N 1
ATOM 2120 C CA . ILE A 1 267 ? -1.576 19.869 -3.001 1.00 82.38 267 ILE A CA 1
ATOM 2121 C C . ILE A 1 267 ? -0.552 19.215 -2.077 1.00 82.38 267 ILE A C 1
ATOM 2123 O O . ILE A 1 267 ? 0.553 19.733 -1.900 1.00 82.38 267 ILE A O 1
ATOM 2127 N N . ASN A 1 268 ? -0.915 18.078 -1.495 1.00 85.12 268 ASN A N 1
ATOM 2128 C CA . ASN A 1 268 ? -0.021 17.293 -0.658 1.00 85.12 268 ASN A CA 1
ATOM 2129 C C . ASN A 1 268 ? 0.634 16.188 -1.479 1.00 85.12 268 ASN A C 1
ATOM 2131 O O . ASN A 1 268 ? 0.030 15.610 -2.383 1.00 85.12 268 ASN A O 1
ATOM 2135 N N . VAL A 1 269 ? 1.878 15.887 -1.142 1.00 84.38 269 VAL A N 1
ATOM 2136 C CA . VAL A 1 269 ? 2.665 14.804 -1.721 1.00 84.38 269 VAL A CA 1
ATOM 2137 C C . VAL A 1 269 ? 2.906 13.762 -0.645 1.00 84.38 269 VAL A C 1
ATOM 2139 O O . VAL A 1 269 ? 3.133 14.096 0.518 1.00 84.38 269 VAL A O 1
ATOM 2142 N N . ASP A 1 270 ? 2.875 12.504 -1.056 1.00 84.94 270 ASP A N 1
ATOM 2143 C CA . ASP A 1 270 ? 3.158 11.349 -0.218 1.00 84.94 270 ASP A CA 1
ATOM 2144 C C . ASP A 1 270 ? 3.979 10.319 -1.006 1.00 84.94 270 ASP A C 1
ATOM 2146 O O . ASP A 1 270 ? 3.971 10.315 -2.242 1.00 84.94 270 ASP A O 1
ATOM 2150 N N . ILE A 1 271 ? 4.688 9.438 -0.304 1.00 83.44 271 ILE A N 1
ATOM 2151 C CA . ILE A 1 271 ? 5.295 8.257 -0.916 1.00 83.44 271 ILE A CA 1
ATOM 2152 C C . ILE A 1 271 ? 4.161 7.312 -1.298 1.00 83.44 271 ILE A C 1
ATOM 2154 O O . ILE A 1 271 ? 3.298 6.995 -0.480 1.00 83.44 271 ILE A O 1
ATOM 2158 N N . ALA A 1 272 ? 4.186 6.822 -2.538 1.00 76.12 272 ALA A N 1
ATOM 2159 C CA . ALA A 1 272 ? 3.122 5.965 -3.051 1.00 76.12 272 ALA A CA 1
ATOM 2160 C C . ALA A 1 272 ? 2.928 4.694 -2.208 1.00 76.12 272 ALA A C 1
ATOM 2162 O O . ALA A 1 272 ? 1.822 4.153 -2.141 1.00 76.12 272 ALA A O 1
ATOM 2163 N N . HIS A 1 273 ? 4.003 4.219 -1.566 1.00 71.88 273 HIS A N 1
ATOM 2164 C CA . HIS A 1 273 ? 3.953 3.087 -0.657 1.00 71.88 273 HIS A CA 1
ATOM 2165 C C . HIS A 1 273 ? 5.107 3.042 0.361 1.00 71.88 273 HIS A C 1
ATOM 2167 O O . HIS A 1 273 ? 6.265 3.191 -0.017 1.00 71.88 273 HIS A O 1
ATOM 2173 N N . GLU A 1 274 ? 4.829 2.667 1.620 1.00 72.06 274 GLU A N 1
ATOM 2174 C CA . GLU A 1 274 ? 5.859 2.351 2.642 1.00 72.06 274 GLU A CA 1
ATOM 2175 C C . GLU A 1 274 ? 6.890 1.295 2.195 1.00 72.06 274 GLU A C 1
ATOM 2177 O O . GLU A 1 274 ? 8.031 1.301 2.645 1.00 72.06 274 GLU A O 1
ATOM 2182 N N . ALA A 1 275 ? 6.529 0.436 1.241 1.00 67.62 275 ALA A N 1
ATOM 2183 C CA . ALA A 1 275 ? 7.434 -0.495 0.575 1.00 67.62 275 ALA A CA 1
ATOM 2184 C C . ALA A 1 275 ? 8.684 0.177 -0.031 1.00 67.62 275 ALA A C 1
ATOM 2186 O O . ALA A 1 275 ? 9.744 -0.443 -0.086 1.00 67.62 275 ALA A O 1
ATOM 2187 N N . LEU A 1 276 ? 8.571 1.432 -0.477 1.00 72.44 276 LEU A N 1
ATOM 2188 C CA . LEU A 1 276 ? 9.696 2.221 -0.986 1.00 72.44 276 LEU A CA 1
ATOM 2189 C C . LEU A 1 276 ? 10.603 2.741 0.135 1.00 72.44 276 LEU A C 1
ATOM 2191 O O . LEU A 1 276 ? 11.752 3.060 -0.129 1.00 72.44 276 LEU A O 1
ATOM 2195 N N . ILE A 1 277 ? 10.113 2.810 1.373 1.00 74.88 277 ILE A N 1
ATOM 2196 C CA . ILE A 1 277 ? 10.896 3.240 2.537 1.00 74.88 277 ILE A CA 1
ATOM 2197 C C . ILE A 1 277 ? 11.771 2.080 3.021 1.00 74.88 277 ILE A C 1
ATOM 2199 O O . ILE A 1 277 ? 12.968 2.241 3.231 1.00 74.88 277 ILE A O 1
ATOM 2203 N N . SER A 1 278 ? 11.189 0.886 3.159 1.00 67.19 278 SER A N 1
ATOM 2204 C CA . SER A 1 278 ? 11.915 -0.296 3.639 1.00 67.19 278 SER A CA 1
ATOM 2205 C C . SER A 1 278 ? 12.687 -1.032 2.537 1.00 67.19 278 SER A C 1
ATOM 2207 O O . SER A 1 278 ? 13.651 -1.744 2.815 1.00 67.19 278 SER A O 1
ATOM 2209 N N . GLY A 1 279 ? 12.221 -0.937 1.287 1.00 61.75 279 GLY A N 1
ATOM 2210 C CA . GLY A 1 279 ? 12.692 -1.750 0.165 1.00 61.75 279 GLY A CA 1
ATOM 2211 C C . GLY A 1 279 ? 13.708 -1.078 -0.758 1.00 61.75 279 GLY A C 1
ATOM 2212 O O . GLY A 1 279 ? 14.406 -1.799 -1.473 1.00 61.75 279 GLY A O 1
ATOM 2213 N N . TRP A 1 280 ? 13.831 0.254 -0.744 1.00 67.88 280 TRP A N 1
ATOM 2214 C CA . TRP A 1 280 ? 14.687 1.028 -1.653 1.00 67.88 280 TRP A CA 1
ATOM 2215 C C . TRP A 1 280 ? 15.763 1.833 -0.909 1.00 67.88 280 TRP A C 1
ATOM 2217 O O . TRP A 1 280 ? 16.917 1.856 -1.403 1.00 67.88 280 TRP A O 1
#